Protein AF-A0A947G8G1-F1 (afdb_monomer_lite)

Structure (mmCIF, N/CA/C/O backbone):
data_AF-A0A947G8G1-F1
#
_entry.id   AF-A0A947G8G1-F1
#
loop_
_atom_site.group_PDB
_atom_site.id
_atom_site.type_symbol
_atom_site.label_atom_id
_atom_site.label_alt_id
_atom_site.label_comp_id
_atom_site.label_asym_id
_atom_site.label_entity_id
_atom_site.label_seq_id
_atom_site.pdbx_PDB_ins_code
_atom_site.Cartn_x
_atom_site.Cartn_y
_atom_site.Cartn_z
_atom_site.occupancy
_atom_site.B_iso_or_equiv
_atom_site.auth_seq_id
_atom_site.auth_comp_id
_atom_site.auth_asym_id
_atom_site.auth_atom_id
_atom_site.pdbx_PDB_model_num
ATOM 1 N N . MET A 1 1 ? 16.367 11.720 12.884 1.00 35.84 1 MET A N 1
ATOM 2 C CA . MET A 1 1 ? 16.462 10.244 12.868 1.00 35.84 1 MET A CA 1
ATOM 3 C C . MET A 1 1 ? 16.642 9.826 11.421 1.00 35.84 1 MET A C 1
ATOM 5 O O . MET A 1 1 ? 15.906 10.320 10.582 1.00 35.84 1 MET A O 1
ATOM 9 N N . SER A 1 2 ? 17.701 9.073 11.116 1.00 27.19 2 SER A N 1
ATOM 10 C CA . SER A 1 2 ? 18.138 8.804 9.739 1.00 27.19 2 SER A CA 1
ATOM 11 C C . SER A 1 2 ? 17.031 8.108 8.946 1.00 27.19 2 SER A C 1
ATOM 13 O O . SER A 1 2 ? 16.528 7.085 9.407 1.00 27.19 2 SER A O 1
ATOM 15 N N . ALA A 1 3 ? 16.678 8.640 7.771 1.00 29.17 3 ALA A N 1
ATOM 16 C CA . ALA A 1 3 ? 15.824 7.940 6.815 1.00 29.17 3 ALA A CA 1
ATOM 17 C C . ALA A 1 3 ? 16.349 6.504 6.616 1.00 29.17 3 ALA A C 1
ATOM 19 O O . ALA A 1 3 ? 17.577 6.316 6.624 1.00 29.17 3 ALA A O 1
ATOM 20 N N . PRO A 1 4 ? 15.474 5.490 6.477 1.00 35.31 4 PRO A N 1
ATOM 21 C CA . PRO A 1 4 ? 15.919 4.134 6.197 1.00 35.31 4 PRO A CA 1
ATOM 22 C C . PRO A 1 4 ? 16.834 4.175 4.972 1.00 35.31 4 PRO A C 1
ATOM 24 O O . PRO A 1 4 ? 16.467 4.705 3.922 1.00 35.31 4 PRO A O 1
ATOM 27 N N . ARG A 1 5 ? 18.067 3.679 5.144 1.00 27.72 5 ARG A N 1
ATOM 28 C CA . ARG A 1 5 ? 19.047 3.593 4.059 1.00 27.72 5 ARG A CA 1
ATOM 29 C C . ARG A 1 5 ? 18.371 2.901 2.874 1.00 27.72 5 ARG A C 1
ATOM 31 O O . ARG A 1 5 ? 17.765 1.848 3.091 1.00 27.72 5 ARG A O 1
ATOM 38 N N . PRO A 1 6 ? 18.464 3.454 1.654 1.00 34.09 6 PRO A N 1
ATOM 39 C CA . PRO A 1 6 ? 17.929 2.776 0.491 1.00 34.09 6 PRO A CA 1
ATOM 40 C C . PRO A 1 6 ? 18.575 1.397 0.426 1.00 34.09 6 PRO A C 1
ATOM 42 O O . PRO A 1 6 ? 19.802 1.283 0.492 1.00 34.09 6 PRO A O 1
ATOM 45 N N . VAL A 1 7 ? 17.751 0.353 0.350 1.00 36.97 7 VAL A N 1
ATOM 46 C CA . VAL A 1 7 ? 18.228 -0.971 -0.036 1.00 36.97 7 VAL A CA 1
ATOM 47 C C . VAL A 1 7 ? 18.721 -0.793 -1.463 1.00 36.97 7 VAL A C 1
ATOM 49 O O . VAL A 1 7 ? 17.941 -0.728 -2.407 1.00 36.97 7 VAL A O 1
ATOM 52 N N . VAL A 1 8 ? 20.026 -0.574 -1.597 1.00 38.78 8 VAL A N 1
ATOM 53 C CA . VAL A 1 8 ? 20.712 -0.637 -2.878 1.00 38.78 8 VAL A CA 1
ATOM 54 C C . VAL A 1 8 ? 20.456 -2.052 -3.370 1.00 38.78 8 VAL A C 1
ATOM 56 O O . VAL A 1 8 ? 20.916 -3.005 -2.739 1.00 38.78 8 VAL A O 1
ATOM 59 N N . LEU A 1 9 ? 19.664 -2.185 -4.435 1.00 48.91 9 LEU A N 1
ATOM 60 C CA . LEU A 1 9 ? 19.510 -3.434 -5.168 1.00 48.91 9 LEU A CA 1
ATOM 61 C C . LEU A 1 9 ? 20.910 -3.839 -5.636 1.00 48.91 9 LEU A C 1
ATOM 63 O O . LEU A 1 9 ? 21.424 -3.352 -6.639 1.00 48.91 9 LEU A O 1
ATOM 67 N N . GLY A 1 10 ? 21.577 -4.672 -4.843 1.00 42.06 10 GLY A N 1
ATOM 68 C CA . GLY A 1 10 ? 22.832 -5.287 -5.224 1.00 42.06 10 GLY A CA 1
ATOM 69 C C . GLY A 1 10 ? 22.534 -6.308 -6.307 1.00 42.06 10 GLY A C 1
ATOM 70 O O . GLY A 1 10 ? 22.148 -7.421 -5.976 1.00 42.06 10 GLY A O 1
ATOM 71 N N . ASN A 1 11 ? 22.666 -5.911 -7.576 1.00 49.41 11 ASN A N 1
ATOM 72 C CA . ASN A 1 11 ? 22.821 -6.748 -8.777 1.00 49.41 11 ASN A CA 1
ATOM 73 C C . ASN A 1 11 ? 21.909 -7.986 -8.957 1.00 49.41 11 ASN A C 1
ATOM 75 O O . ASN A 1 11 ? 22.189 -8.821 -9.812 1.00 49.41 11 ASN A O 1
ATOM 79 N N . SER A 1 12 ? 20.825 -8.132 -8.199 1.00 63.81 12 SER A N 1
ATOM 80 C CA . SER A 1 12 ? 19.952 -9.305 -8.254 1.00 63.81 12 SER A CA 1
ATOM 81 C C . SER A 1 12 ? 18.752 -8.969 -9.129 1.00 63.81 12 SER A C 1
ATOM 83 O O . SER A 1 12 ? 18.019 -8.026 -8.835 1.00 63.81 12 SER A O 1
ATOM 85 N N . SER A 1 13 ? 18.581 -9.704 -10.229 1.00 81.06 13 SER A N 1
ATOM 86 C CA . SER A 1 13 ? 17.447 -9.514 -11.134 1.00 81.06 13 SER A CA 1
ATOM 87 C C . SER A 1 13 ? 16.118 -9.690 -10.393 1.00 81.06 13 SER A C 1
ATOM 89 O O . SER A 1 13 ? 15.975 -10.564 -9.539 1.00 81.06 13 SER A O 1
ATOM 91 N N . VAL A 1 14 ? 15.132 -8.864 -10.745 1.00 87.31 14 VAL A N 1
ATOM 92 C CA . VAL A 1 14 ? 13.747 -8.957 -10.249 1.00 87.31 14 VAL A CA 1
ATOM 93 C C . VAL A 1 14 ? 12.822 -9.663 -11.247 1.00 87.31 14 VAL A C 1
ATOM 95 O O . VAL A 1 14 ? 11.611 -9.736 -11.028 1.00 87.31 14 VAL A O 1
ATOM 98 N N . ARG A 1 15 ? 13.361 -10.192 -12.355 1.00 91.69 15 ARG A N 1
ATOM 99 C CA . ARG A 1 15 ? 12.597 -10.982 -13.330 1.00 91.69 15 ARG A CA 1
ATOM 100 C C . ARG A 1 15 ? 12.370 -12.388 -12.796 1.00 91.69 15 ARG A C 1
ATOM 102 O O . ARG A 1 15 ? 13.302 -13.047 -12.346 1.00 91.69 15 ARG A O 1
ATOM 109 N N . LYS A 1 16 ? 11.140 -12.889 -12.927 1.00 89.38 16 LYS A N 1
ATOM 110 C CA . LYS A 1 16 ? 10.764 -14.229 -12.446 1.00 89.38 16 LYS A CA 1
ATOM 111 C C . LYS A 1 16 ? 11.661 -15.352 -12.986 1.00 89.38 16 LYS A C 1
ATOM 113 O O . LYS A 1 16 ? 11.901 -16.317 -12.275 1.00 89.38 16 LYS A O 1
ATOM 118 N N . GLY A 1 17 ? 12.127 -15.242 -14.232 1.00 90.62 17 GLY A N 1
ATOM 119 C CA . GLY A 1 17 ? 12.981 -16.256 -14.866 1.00 90.62 17 GLY A CA 1
ATOM 120 C C . GLY A 1 17 ? 14.407 -16.329 -14.312 1.00 90.62 17 GLY A C 1
ATOM 121 O O . GLY A 1 17 ? 15.062 -17.350 -14.488 1.00 90.62 17 GLY A O 1
ATOM 122 N N . ASP A 1 18 ? 14.859 -15.285 -13.615 1.00 92.31 18 ASP A N 1
ATOM 123 C CA . ASP A 1 18 ? 16.244 -15.147 -13.154 1.00 92.31 18 ASP A CA 1
ATOM 124 C C . ASP A 1 18 ? 16.408 -15.510 -11.666 1.00 92.31 18 ASP A C 1
ATOM 126 O O . ASP A 1 18 ? 17.510 -15.451 -11.123 1.00 92.31 18 ASP A O 1
ATOM 130 N N . VAL A 1 19 ? 15.309 -15.864 -10.991 1.00 93.44 19 VAL A N 1
ATOM 131 C CA . VAL A 1 19 ? 15.246 -16.134 -9.549 1.00 93.44 19 VAL A CA 1
ATOM 132 C C . VAL A 1 19 ? 14.710 -17.545 -9.332 1.00 93.44 19 VAL A C 1
ATOM 134 O O . VAL A 1 19 ? 13.715 -17.942 -9.939 1.00 93.44 19 VAL A O 1
ATOM 137 N N . ASP A 1 20 ? 15.352 -18.321 -8.457 1.00 94.88 20 ASP A N 1
ATOM 138 C CA . ASP A 1 20 ? 14.896 -19.675 -8.153 1.00 94.88 20 ASP A CA 1
ATOM 139 C C . ASP A 1 20 ? 13.506 -19.675 -7.486 1.00 94.88 20 ASP A C 1
ATOM 141 O O . ASP A 1 20 ? 13.082 -18.713 -6.839 1.00 94.88 20 ASP A O 1
ATOM 145 N N . ALA A 1 21 ? 12.780 -20.785 -7.625 1.00 96.12 21 ALA A N 1
ATOM 146 C CA . ALA A 1 21 ? 11.400 -20.878 -7.161 1.00 96.12 21 ALA A CA 1
ATOM 147 C C . ALA A 1 21 ? 11.248 -20.716 -5.638 1.00 96.12 21 ALA A C 1
ATOM 149 O O . ALA A 1 21 ? 10.218 -20.212 -5.190 1.00 96.12 21 ALA A O 1
ATOM 150 N N . ALA A 1 22 ? 12.229 -21.141 -4.835 1.00 97.19 22 ALA A N 1
ATOM 151 C CA . ALA A 1 22 ? 12.139 -21.023 -3.382 1.00 97.19 22 ALA A CA 1
ATOM 152 C C . ALA A 1 22 ? 12.251 -19.553 -2.962 1.00 97.19 22 ALA A C 1
ATOM 154 O O . ALA A 1 22 ? 11.420 -19.069 -2.194 1.00 97.19 22 ALA A O 1
ATOM 155 N N . THR A 1 23 ? 13.211 -18.830 -3.539 1.00 95.75 23 THR A N 1
ATOM 156 C CA . THR A 1 23 ? 13.377 -17.387 -3.335 1.00 95.75 23 THR A CA 1
ATOM 157 C C . THR A 1 23 ? 12.172 -16.601 -3.854 1.00 95.75 23 THR A C 1
ATOM 159 O O . THR A 1 23 ? 11.641 -15.748 -3.143 1.00 95.75 23 THR A O 1
ATOM 162 N N . TRP A 1 24 ? 11.678 -16.920 -5.055 1.00 96.50 24 TRP A N 1
ATOM 163 C CA . TRP A 1 24 ? 10.510 -16.256 -5.642 1.00 96.50 24 TRP A CA 1
ATOM 164 C C . TRP A 1 24 ? 9.248 -16.400 -4.778 1.00 96.50 24 TRP A C 1
ATOM 166 O O . TRP A 1 24 ? 8.458 -15.460 -4.672 1.00 96.50 24 TRP A O 1
ATOM 176 N N . ASN A 1 25 ? 9.061 -17.559 -4.142 1.00 96.75 25 ASN A N 1
ATOM 177 C CA . ASN A 1 25 ? 7.907 -17.837 -3.286 1.00 96.75 25 ASN A CA 1
ATOM 178 C C . ASN A 1 25 ? 8.076 -17.337 -1.834 1.00 96.75 25 ASN A C 1
ATOM 180 O O . ASN A 1 25 ? 7.121 -17.412 -1.058 1.00 96.75 25 ASN A O 1
ATOM 184 N N . ASP A 1 26 ? 9.238 -16.792 -1.445 1.00 96.19 26 ASP A N 1
ATOM 185 C CA . ASP A 1 26 ? 9.395 -16.100 -0.160 1.00 96.19 26 ASP A CA 1
ATOM 186 C C . ASP A 1 26 ? 8.788 -14.691 -0.240 1.00 96.19 26 ASP A C 1
ATOM 188 O O . ASP A 1 26 ? 9.371 -13.758 -0.798 1.00 96.19 26 ASP A O 1
ATOM 192 N N . TRP A 1 27 ? 7.627 -14.493 0.390 1.00 95.06 27 TRP A N 1
ATOM 193 C CA . TRP A 1 27 ? 6.976 -13.178 0.457 1.00 95.06 27 TRP A CA 1
ATOM 194 C C . TRP A 1 27 ? 7.868 -12.102 1.092 1.00 95.06 27 TRP A C 1
ATOM 196 O O . TRP A 1 27 ? 7.766 -10.924 0.750 1.00 95.06 27 TRP A O 1
ATOM 206 N N . ARG A 1 28 ? 8.787 -12.479 1.989 1.00 94.56 28 ARG A N 1
ATOM 207 C CA . ARG A 1 28 ? 9.716 -11.520 2.595 1.00 94.56 28 ARG A CA 1
ATOM 208 C C . ARG A 1 28 ? 10.757 -11.067 1.583 1.00 94.56 28 ARG A C 1
ATOM 210 O O . ARG A 1 28 ? 11.146 -9.903 1.608 1.00 94.56 28 ARG A O 1
ATOM 217 N N . TRP A 1 29 ? 11.199 -11.956 0.692 1.00 95.75 29 TRP A N 1
ATOM 218 C CA . TRP A 1 29 ? 12.051 -11.586 -0.436 1.00 95.75 29 TRP A CA 1
ATOM 219 C C . TRP A 1 29 ? 11.315 -10.641 -1.386 1.00 95.75 29 TRP A C 1
ATOM 221 O O . TRP A 1 29 ? 11.885 -9.616 -1.758 1.00 95.75 29 TRP A O 1
ATOM 231 N N . GLN A 1 30 ? 10.041 -10.915 -1.682 1.00 96.94 30 GLN A N 1
ATOM 232 C CA . GLN A 1 30 ? 9.202 -10.036 -2.505 1.00 96.94 30 GLN A CA 1
ATOM 233 C C . GLN A 1 30 ? 9.122 -8.613 -1.926 1.00 96.94 30 GLN A C 1
ATOM 235 O O . GLN A 1 30 ? 9.281 -7.641 -2.658 1.00 96.94 30 GLN A O 1
ATOM 240 N N . LEU A 1 31 ? 8.939 -8.472 -0.607 1.00 94.69 31 LEU A N 1
ATOM 241 C CA . LEU A 1 31 ? 8.917 -7.157 0.045 1.00 94.69 31 LEU A CA 1
ATOM 242 C C . LEU A 1 31 ? 10.293 -6.480 0.105 1.00 94.69 31 LEU A C 1
ATOM 244 O O . LEU A 1 31 ? 10.378 -5.266 -0.061 1.00 94.69 31 LEU A O 1
ATOM 248 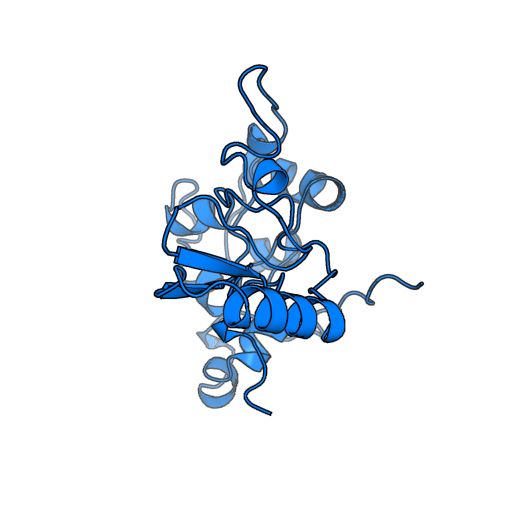N N . ARG A 1 32 ? 11.374 -7.237 0.347 1.00 94.69 32 ARG A N 1
ATOM 249 C CA . ARG A 1 32 ? 12.745 -6.689 0.392 1.00 94.69 32 ARG A CA 1
ATOM 250 C C . ARG A 1 32 ? 13.224 -6.168 -0.964 1.00 94.69 32 ARG A C 1
ATOM 252 O O . ARG A 1 32 ? 14.061 -5.274 -0.984 1.00 94.69 32 ARG A O 1
ATOM 259 N N . ASN A 1 33 ? 12.706 -6.720 -2.061 1.00 95.56 33 ASN A N 1
ATOM 260 C CA . ASN A 1 33 ? 13.072 -6.361 -3.434 1.00 95.56 33 ASN A CA 1
ATOM 261 C C . ASN A 1 33 ? 11.958 -5.576 -4.141 1.00 95.56 33 ASN A C 1
ATOM 263 O O . ASN A 1 33 ? 11.811 -5.657 -5.357 1.00 95.56 33 ASN A O 1
ATOM 267 N N . MET A 1 34 ? 11.140 -4.850 -3.378 1.00 95.62 34 MET A N 1
ATOM 268 C CA . MET A 1 34 ? 10.093 -3.994 -3.923 1.00 95.62 34 MET A CA 1
ATOM 269 C C . MET A 1 34 ? 10.682 -2.950 -4.881 1.00 95.62 34 MET A C 1
ATOM 271 O O . MET A 1 34 ? 11.668 -2.289 -4.558 1.00 95.62 34 MET A O 1
ATOM 275 N N . LEU A 1 35 ? 10.044 -2.781 -6.038 1.00 96.62 35 LEU A N 1
ATOM 276 C CA . LEU A 1 35 ? 10.391 -1.759 -7.018 1.00 96.62 35 LEU A CA 1
ATOM 277 C C . LEU A 1 35 ? 9.847 -0.418 -6.534 1.00 96.62 35 LEU A C 1
ATOM 279 O O . LEU A 1 35 ? 8.645 -0.297 -6.291 1.00 96.62 35 LEU A O 1
ATOM 283 N N . THR A 1 36 ? 10.721 0.573 -6.376 1.00 94.81 36 THR A N 1
ATOM 284 C CA . THR A 1 36 ? 10.380 1.872 -5.763 1.00 94.81 36 THR A CA 1
ATOM 285 C C . THR A 1 36 ? 10.833 3.072 -6.589 1.00 94.81 36 THR A C 1
ATOM 287 O O . THR A 1 36 ? 10.378 4.186 -6.339 1.00 94.81 36 THR A O 1
ATOM 290 N N . ARG A 1 37 ? 11.712 2.864 -7.574 1.00 93.69 37 ARG A N 1
ATOM 291 C CA . ARG A 1 37 ? 12.319 3.909 -8.409 1.00 93.69 37 ARG A CA 1
ATOM 292 C C . ARG A 1 37 ? 12.078 3.636 -9.883 1.00 93.69 37 ARG A C 1
ATOM 294 O O . ARG A 1 37 ? 11.895 2.485 -10.270 1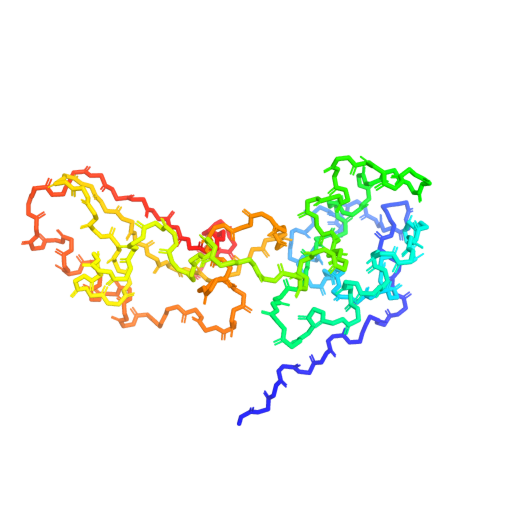.00 93.69 37 ARG A O 1
ATOM 301 N N . SER A 1 38 ? 12.194 4.671 -10.715 1.00 95.19 38 SER A N 1
ATOM 302 C CA . SER A 1 38 ? 12.088 4.533 -12.174 1.00 95.19 38 SER A CA 1
ATOM 303 C C . SER A 1 38 ? 13.003 3.443 -12.724 1.00 95.19 38 SER A C 1
ATOM 305 O O . SER A 1 38 ? 12.518 2.569 -13.431 1.00 95.19 38 SER A O 1
ATOM 307 N N . SER A 1 39 ? 14.270 3.414 -12.295 1.00 94.00 39 SER A N 1
ATOM 308 C CA . SER A 1 39 ? 15.248 2.399 -12.712 1.00 94.00 39 SER A CA 1
ATOM 309 C C . SER A 1 39 ? 14.797 0.964 -12.444 1.00 94.00 39 SER A C 1
ATOM 311 O O . SER A 1 39 ? 15.119 0.059 -13.209 1.00 94.00 39 SER A O 1
ATOM 313 N N . ASP A 1 40 ? 14.052 0.749 -11.358 1.00 94.94 40 ASP A N 1
ATOM 314 C CA . ASP A 1 40 ? 13.584 -0.579 -10.977 1.00 94.94 40 ASP A CA 1
ATOM 315 C C . ASP A 1 40 ? 12.479 -1.040 -11.940 1.00 94.94 40 ASP A C 1
ATOM 317 O O . ASP A 1 40 ? 12.464 -2.191 -12.372 1.00 94.94 40 ASP A O 1
ATOM 321 N N . PHE A 1 41 ? 11.569 -0.131 -12.314 1.00 95.81 41 PHE A N 1
ATOM 322 C CA . PHE A 1 41 ? 10.490 -0.410 -13.267 1.00 95.81 41 PHE A CA 1
ATOM 323 C C . PHE A 1 41 ? 10.995 -0.516 -14.709 1.00 95.81 41 PHE A C 1
ATOM 325 O O . PHE A 1 41 ? 10.554 -1.409 -15.430 1.00 95.81 41 PHE A O 1
ATOM 332 N N . GLU A 1 42 ? 11.958 0.315 -15.118 1.00 95.44 42 GLU A N 1
ATOM 333 C CA . GLU A 1 42 ? 12.601 0.245 -16.443 1.00 95.44 42 GLU A CA 1
ATOM 334 C C . GLU A 1 42 ? 13.283 -1.101 -16.696 1.00 95.44 42 GLU A C 1
ATOM 336 O O 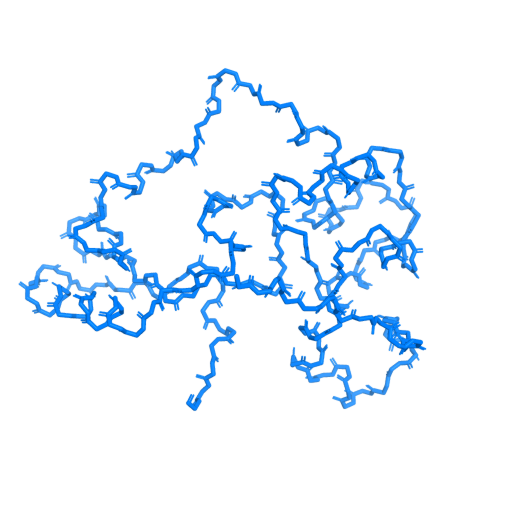. GLU A 1 42 ? 13.399 -1.545 -17.838 1.00 95.44 42 GLU A O 1
ATOM 341 N N . ALA A 1 43 ? 13.694 -1.793 -15.631 1.00 93.06 43 ALA A N 1
ATOM 342 C CA . ALA A 1 43 ? 14.228 -3.140 -15.743 1.00 93.06 43 ALA A CA 1
ATOM 343 C C . ALA A 1 43 ? 13.181 -4.167 -16.204 1.00 93.06 43 ALA A C 1
ATOM 345 O O . ALA A 1 43 ? 13.580 -5.264 -16.596 1.00 93.06 43 ALA A O 1
ATOM 346 N N . LEU A 1 44 ? 11.877 -3.856 -16.165 1.00 94.44 44 LEU A N 1
ATOM 347 C CA . LEU A 1 44 ? 10.772 -4.762 -16.508 1.00 94.44 44 LEU A CA 1
ATOM 348 C C . LEU A 1 44 ? 9.870 -4.249 -17.635 1.00 94.44 44 LEU A C 1
ATOM 350 O O . LEU A 1 44 ? 9.425 -5.067 -18.442 1.00 94.44 44 LEU A O 1
ATOM 354 N N . VAL A 1 45 ? 9.607 -2.942 -17.694 1.00 95.75 45 VAL A N 1
ATOM 355 C CA . VAL A 1 45 ? 8.648 -2.327 -18.621 1.00 95.75 45 VAL A CA 1
ATOM 356 C C . VAL A 1 45 ? 9.242 -1.110 -19.333 1.00 95.75 45 VAL A C 1
ATOM 358 O O . VAL A 1 45 ? 10.115 -0.423 -18.808 1.00 95.75 45 VAL A O 1
ATOM 361 N N . GLU A 1 46 ? 8.730 -0.814 -20.524 1.00 96.81 46 GLU A N 1
ATOM 362 C CA . GLU A 1 46 ? 8.994 0.431 -21.242 1.00 96.81 46 GLU A CA 1
ATOM 363 C C . GLU A 1 46 ? 8.133 1.543 -20.616 1.00 96.81 46 GLU A C 1
ATOM 365 O O . GLU A 1 46 ? 6.907 1.554 -20.770 1.00 96.81 46 GLU A O 1
ATOM 370 N N . LEU A 1 47 ? 8.776 2.438 -19.852 1.00 97.19 47 LEU A N 1
ATOM 371 C CA . LEU A 1 47 ? 8.110 3.582 -19.223 1.00 97.19 47 LEU A CA 1
ATOM 372 C C . LEU A 1 47 ? 7.823 4.687 -20.240 1.00 97.19 47 LEU A C 1
ATOM 374 O O . LEU A 1 47 ? 8.741 5.173 -20.911 1.00 97.19 47 LEU A O 1
ATOM 378 N N . SER A 1 48 ? 6.571 5.131 -20.261 1.00 96.75 48 SER A N 1
ATOM 379 C CA . SER A 1 48 ? 6.132 6.351 -20.939 1.00 96.75 48 SER A CA 1
ATOM 380 C C . SER A 1 48 ? 6.687 7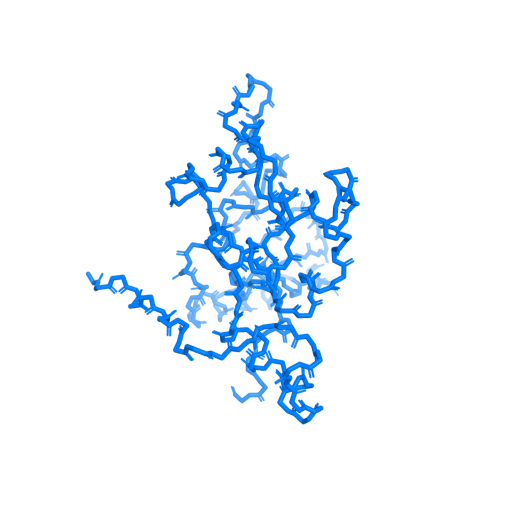.613 -20.269 1.00 96.75 48 SER A C 1
ATOM 382 O O . SER A 1 48 ? 7.099 7.596 -19.106 1.00 96.75 48 SER A O 1
ATOM 384 N N . ASP A 1 49 ? 6.660 8.739 -20.983 1.00 95.94 49 ASP A N 1
ATOM 385 C CA . ASP A 1 49 ? 7.077 10.037 -20.435 1.00 95.94 49 ASP A CA 1
ATOM 386 C C . ASP A 1 49 ? 6.221 10.464 -19.230 1.00 95.94 49 ASP A C 1
ATOM 388 O O . ASP A 1 49 ? 6.740 11.019 -18.262 1.00 95.94 49 ASP A O 1
ATOM 392 N N . ASP A 1 50 ? 4.925 10.138 -19.256 1.00 95.88 50 ASP A N 1
ATOM 393 C CA . ASP A 1 50 ? 3.979 10.394 -18.163 1.00 95.88 50 ASP A CA 1
ATOM 394 C C . ASP A 1 50 ? 4.341 9.595 -16.900 1.00 95.88 50 ASP A C 1
ATOM 396 O O . ASP A 1 50 ? 4.396 10.150 -15.801 1.00 95.88 50 ASP A O 1
ATOM 400 N N . GLU A 1 51 ? 4.672 8.308 -17.052 1.00 97.50 51 GLU A N 1
ATOM 401 C CA . GLU A 1 51 ? 5.133 7.464 -15.942 1.00 97.50 51 GLU A CA 1
ATOM 402 C C . GLU A 1 51 ? 6.485 7.943 -15.392 1.00 97.50 51 GLU A C 1
ATOM 404 O O . GLU A 1 51 ? 6.684 7.998 -14.177 1.00 97.50 51 GLU A O 1
ATOM 409 N N . ARG A 1 52 ? 7.419 8.340 -16.269 1.00 97.00 52 ARG A N 1
ATOM 410 C CA . ARG A 1 52 ? 8.729 8.887 -15.868 1.00 97.00 52 ARG A CA 1
ATOM 411 C C . ARG A 1 52 ? 8.574 10.153 -15.033 1.00 97.00 52 ARG A C 1
ATOM 413 O O . ARG A 1 52 ? 9.220 10.271 -13.991 1.00 97.00 52 ARG A O 1
ATOM 420 N N . ALA A 1 53 ? 7.721 11.076 -15.472 1.00 96.25 53 ALA A N 1
ATOM 421 C CA . ALA A 1 53 ? 7.439 12.313 -14.755 1.00 96.25 53 ALA A CA 1
ATOM 422 C C . ALA A 1 53 ? 6.744 12.047 -13.408 1.00 96.25 53 ALA A C 1
ATOM 424 O O . ALA A 1 53 ? 7.165 12.593 -12.386 1.00 96.25 53 ALA A O 1
ATOM 425 N N . GLY A 1 54 ? 5.749 11.153 -13.378 1.00 96.81 54 GLY A N 1
ATOM 426 C CA . GLY A 1 54 ? 5.080 10.738 -12.143 1.00 96.81 54 GLY A CA 1
ATOM 427 C C . GLY A 1 54 ? 6.047 10.124 -11.128 1.00 96.81 54 GLY A C 1
ATOM 428 O O . GLY A 1 54 ? 6.079 10.531 -9.968 1.00 96.81 54 GLY A O 1
ATOM 429 N N . LEU A 1 55 ? 6.887 9.181 -11.564 1.00 96.94 55 LEU A N 1
ATOM 430 C CA . LEU A 1 55 ? 7.902 8.541 -10.720 1.00 96.94 55 LEU A CA 1
ATOM 431 C C . LEU A 1 55 ? 8.961 9.524 -10.204 1.00 96.94 55 LEU A C 1
ATOM 433 O O . LEU A 1 55 ? 9.427 9.367 -9.076 1.00 96.94 55 LEU A O 1
ATOM 437 N N . ALA A 1 56 ? 9.341 10.527 -11.001 1.00 95.88 56 ALA A N 1
ATOM 438 C CA . ALA A 1 56 ? 10.307 11.544 -10.592 1.00 95.88 56 ALA A CA 1
ATOM 439 C C . ALA A 1 56 ? 9.765 12.458 -9.481 1.00 95.88 56 ALA A C 1
ATOM 441 O O . ALA A 1 56 ? 10.513 12.835 -8.582 1.00 95.88 56 ALA A O 1
ATOM 442 N N . ALA A 1 57 ? 8.474 12.794 -9.524 1.00 94.62 57 ALA A N 1
ATOM 443 C CA . ALA A 1 57 ? 7.832 13.668 -8.542 1.00 94.62 57 ALA A CA 1
ATOM 444 C C . ALA A 1 57 ? 7.296 12.924 -7.303 1.00 94.62 57 ALA A C 1
ATOM 446 O O . ALA A 1 57 ? 7.154 13.520 -6.235 1.00 94.62 57 ALA A O 1
ATOM 447 N N . ALA A 1 58 ? 7.025 11.620 -7.416 1.00 92.12 58 ALA A N 1
ATOM 448 C CA . ALA A 1 58 ? 6.421 10.820 -6.354 1.00 92.12 58 ALA A CA 1
ATOM 449 C C . ALA A 1 58 ? 7.119 10.880 -4.977 1.00 92.12 58 ALA A C 1
ATOM 451 O O . ALA A 1 58 ? 6.385 10.945 -3.991 1.00 92.12 58 ALA A O 1
ATOM 452 N N . PRO A 1 59 ? 8.467 10.890 -4.847 1.00 87.62 59 PRO A N 1
ATOM 453 C CA . PRO A 1 59 ? 9.136 10.863 -3.541 1.00 87.62 59 PRO A CA 1
ATOM 454 C C . PRO A 1 59 ? 8.708 11.970 -2.568 1.00 87.62 59 PRO A C 1
ATOM 456 O O . PRO A 1 59 ? 8.716 11.742 -1.361 1.00 87.62 59 PRO A O 1
ATOM 459 N N . GLU A 1 60 ? 8.299 13.130 -3.085 1.00 86.69 60 GLU A N 1
ATOM 460 C CA . GLU A 1 60 ? 7.843 14.275 -2.284 1.00 86.69 60 GLU A CA 1
ATOM 461 C C . GLU A 1 60 ? 6.340 14.223 -1.955 1.00 86.69 60 GLU A C 1
ATOM 463 O O . GLU A 1 60 ? 5.853 14.987 -1.123 1.00 86.69 60 GLU A O 1
ATOM 468 N N . LEU A 1 61 ? 5.582 13.336 -2.606 1.00 88.31 61 LEU A N 1
ATOM 469 C CA . LEU A 1 61 ? 4.118 13.321 -2.556 1.00 88.31 61 LEU A CA 1
ATOM 470 C C . LEU A 1 61 ? 3.550 12.071 -1.888 1.00 88.31 61 LEU A C 1
ATOM 472 O O . LEU A 1 61 ? 2.582 12.154 -1.129 1.00 88.31 61 LEU A O 1
ATOM 476 N N . PHE A 1 62 ? 4.096 10.899 -2.203 1.00 90.69 62 PHE A N 1
ATOM 477 C CA . PHE A 1 62 ? 3.579 9.622 -1.726 1.00 90.69 62 PHE A CA 1
ATOM 478 C C . PHE A 1 62 ? 4.569 8.479 -1.948 1.00 90.69 62 PHE A C 1
ATOM 480 O O . PHE A 1 62 ? 5.453 8.511 -2.801 1.00 90.69 62 PHE A O 1
ATOM 487 N N . ARG A 1 63 ? 4.365 7.386 -1.213 1.00 93.69 63 ARG A N 1
ATOM 488 C CA . ARG A 1 63 ? 5.154 6.172 -1.403 1.00 93.69 63 ARG A CA 1
ATOM 489 C C . ARG A 1 63 ? 4.835 5.484 -2.730 1.00 93.69 63 ARG A C 1
ATOM 491 O O . ARG A 1 63 ? 3.669 5.256 -3.060 1.00 93.69 63 ARG A O 1
ATOM 498 N N . VAL A 1 64 ? 5.894 5.077 -3.423 1.00 96.00 64 VAL A N 1
ATOM 499 C CA . VAL A 1 64 ? 5.861 4.167 -4.574 1.00 96.00 64 VAL A CA 1
ATOM 500 C C . VAL A 1 64 ? 6.342 2.796 -4.122 1.00 96.00 64 VAL A C 1
ATOM 502 O O . VAL A 1 64 ? 7.287 2.693 -3.339 1.00 96.00 64 VAL A O 1
ATOM 505 N N . GLY A 1 65 ? 5.698 1.739 -4.607 1.00 95.94 65 GLY A N 1
ATOM 506 C CA . GLY A 1 65 ? 6.151 0.387 -4.324 1.00 95.94 65 GLY A CA 1
ATOM 507 C C . GLY A 1 65 ? 5.283 -0.688 -4.960 1.00 95.94 65 GLY A C 1
ATOM 508 O O . GLY A 1 65 ? 4.061 -0.662 -4.811 1.00 95.94 65 GLY A O 1
ATOM 509 N N . ALA A 1 66 ? 5.912 -1.650 -5.628 1.00 97.69 66 ALA A N 1
ATOM 510 C CA . ALA A 1 66 ? 5.281 -2.888 -6.078 1.00 97.69 66 ALA A CA 1
ATOM 511 C C . ALA A 1 66 ? 6.245 -4.067 -5.906 1.00 97.69 66 ALA A C 1
ATOM 513 O O . ALA A 1 66 ? 7.434 -3.945 -6.204 1.00 97.69 66 ALA A O 1
ATOM 514 N N . THR A 1 67 ? 5.759 -5.212 -5.422 1.00 97.94 67 THR A N 1
ATOM 515 C CA . THR A 1 67 ? 6.586 -6.427 -5.355 1.00 97.94 67 THR A CA 1
ATOM 516 C C . THR A 1 67 ? 7.050 -6.866 -6.750 1.00 97.94 67 THR A C 1
ATOM 518 O O . THR A 1 67 ? 6.328 -6.641 -7.729 1.00 97.94 67 THR A O 1
ATOM 521 N N . PRO A 1 68 ? 8.197 -7.568 -6.860 1.00 97.81 68 PRO A N 1
ATOM 522 C CA . PRO A 1 68 ? 8.612 -8.215 -8.103 1.00 97.81 68 PRO A CA 1
ATOM 523 C C . PRO A 1 68 ? 7.499 -9.059 -8.727 1.00 97.81 68 PRO A C 1
ATOM 525 O O . PRO A 1 68 ? 7.273 -8.971 -9.932 1.00 97.81 68 PRO A O 1
ATOM 528 N N . TYR A 1 69 ? 6.753 -9.818 -7.918 1.00 98.19 69 TYR A N 1
ATOM 529 C CA . TYR A 1 69 ? 5.600 -10.588 -8.380 1.00 98.19 69 TYR A CA 1
ATOM 530 C C . TYR A 1 69 ? 4.598 -9.722 -9.143 1.00 98.19 69 TYR A C 1
ATOM 532 O O . TYR A 1 69 ? 4.283 -10.040 -10.286 1.00 98.19 69 TYR A O 1
ATOM 540 N N . TYR A 1 70 ? 4.129 -8.624 -8.542 1.00 98.44 70 TYR A N 1
ATOM 541 C CA . TYR A 1 70 ? 3.113 -7.775 -9.160 1.00 98.44 70 TYR A CA 1
ATOM 542 C C . TYR A 1 70 ? 3.644 -7.058 -10.403 1.00 98.44 70 TYR A C 1
ATOM 544 O O . TYR A 1 70 ? 2.952 -6.971 -11.415 1.00 98.44 70 TYR A O 1
ATOM 552 N N . ALA A 1 71 ? 4.897 -6.598 -10.356 1.00 97.56 71 ALA A N 1
ATOM 553 C CA . ALA A 1 71 ? 5.535 -5.932 -11.485 1.00 97.56 71 ALA A CA 1
ATOM 554 C C . ALA A 1 71 ? 5.755 -6.865 -12.689 1.00 97.56 71 ALA A C 1
ATOM 556 O O . ALA A 1 71 ? 5.573 -6.446 -13.826 1.00 97.56 71 ALA A O 1
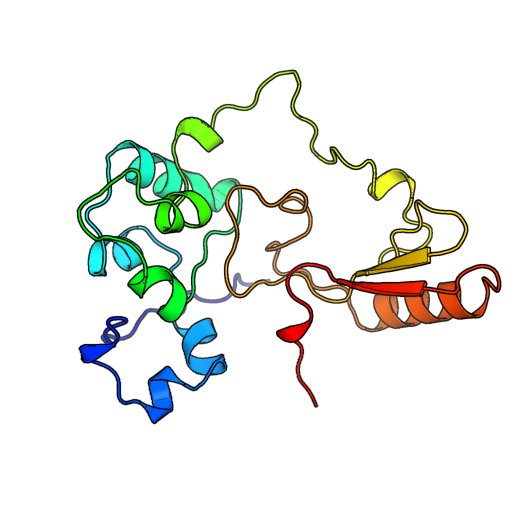ATOM 557 N N . ASN A 1 72 ? 6.048 -8.151 -12.466 1.00 97.50 72 ASN A N 1
ATOM 558 C CA . ASN A 1 72 ? 6.189 -9.136 -13.549 1.00 97.50 72 ASN A CA 1
ATOM 559 C C . ASN A 1 72 ? 4.851 -9.504 -14.226 1.00 97.50 72 ASN A C 1
ATOM 561 O O . ASN A 1 72 ? 4.868 -10.204 -15.236 1.00 97.50 72 ASN A O 1
ATOM 565 N N . LEU A 1 73 ? 3.702 -9.067 -13.696 1.00 97.75 73 LEU A N 1
ATOM 566 C CA . LEU A 1 73 ? 2.404 -9.220 -14.366 1.00 97.75 73 LEU A CA 1
ATOM 567 C C . LEU A 1 73 ? 2.130 -8.099 -15.381 1.00 97.75 73 LEU A C 1
ATOM 569 O O . LEU A 1 73 ? 1.183 -8.194 -16.159 1.00 97.75 73 LEU A O 1
ATOM 573 N N . MET A 1 74 ? 2.914 -7.019 -15.353 1.00 97.44 74 MET A N 1
ATOM 574 C CA . MET A 1 74 ? 2.744 -5.893 -16.263 1.00 97.44 74 MET A CA 1
ATOM 575 C C . MET A 1 74 ? 3.130 -6.314 -17.682 1.00 97.44 74 MET A C 1
ATOM 577 O O . MET A 1 74 ? 4.179 -6.919 -17.897 1.00 97.44 74 MET A O 1
ATOM 581 N N . ASP A 1 75 ? 2.303 -5.954 -18.662 1.00 96.81 75 ASP A N 1
ATOM 582 C CA . ASP A 1 75 ? 2.721 -6.008 -20.063 1.00 96.81 75 ASP A CA 1
ATOM 583 C C . ASP A 1 75 ? 3.898 -5.035 -20.230 1.00 96.81 75 ASP A C 1
ATOM 585 O O . ASP A 1 75 ? 3.715 -3.876 -19.863 1.00 96.81 75 ASP A O 1
ATOM 589 N N . PRO A 1 76 ? 5.073 -5.438 -20.749 1.00 95.06 76 PRO A N 1
ATOM 590 C CA . PRO A 1 76 ? 6.225 -4.547 -20.880 1.00 95.06 76 PRO A CA 1
ATOM 591 C C . PRO A 1 76 ? 6.049 -3.397 -21.872 1.00 95.06 76 PRO A C 1
ATOM 593 O O . PRO A 1 76 ? 6.664 -2.354 -21.681 1.00 95.06 76 PRO A O 1
ATOM 596 N N . LYS A 1 77 ? 5.215 -3.553 -22.903 1.00 94.06 77 LYS A N 1
ATOM 597 C CA . LYS A 1 77 ? 5.135 -2.620 -24.043 1.00 94.06 77 LYS A CA 1
ATOM 598 C C . LYS A 1 77 ? 3.848 -1.806 -24.080 1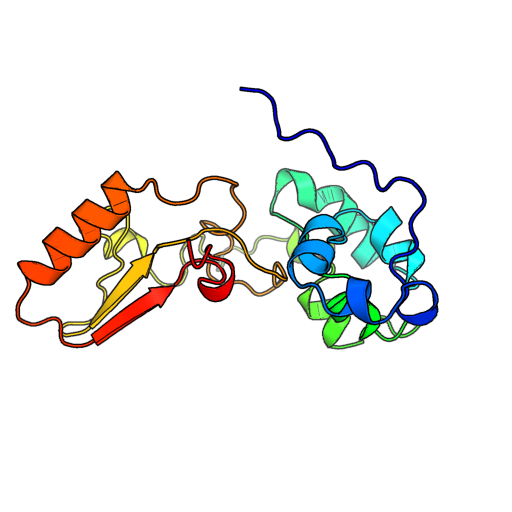.00 94.06 77 LYS A C 1
ATOM 600 O O . LYS A 1 77 ? 3.762 -0.820 -24.802 1.00 94.06 77 LYS A O 1
ATOM 605 N N . HIS A 1 78 ? 2.834 -2.224 -23.329 1.00 93.75 78 HIS A N 1
ATOM 606 C CA . HIS A 1 78 ? 1.518 -1.598 -23.368 1.00 93.75 78 HIS A CA 1
ATOM 607 C C . HIS A 1 78 ? 1.290 -0.620 -22.207 1.00 93.75 78 HIS A C 1
ATOM 609 O O . HIS A 1 78 ? 0.937 -1.041 -21.106 1.00 93.75 78 HIS A O 1
ATOM 615 N N . ASP A 1 79 ? 1.429 0.684 -22.469 1.00 87.12 79 ASP A N 1
ATOM 616 C CA . ASP A 1 79 ? 1.244 1.797 -21.512 1.00 87.12 79 ASP A CA 1
ATOM 617 C C . ASP A 1 79 ? -0.118 1.835 -20.796 1.00 87.12 79 ASP A C 1
ATOM 619 O O . ASP A 1 79 ? -0.244 2.303 -19.666 1.00 87.12 79 ASP A O 1
ATOM 623 N N . SER A 1 80 ? -1.139 1.248 -21.408 1.00 91.81 80 SER A N 1
ATOM 624 C CA . SER A 1 80 ? -2.503 1.197 -20.894 1.00 91.81 80 SER A CA 1
ATOM 625 C C . SER A 1 80 ? -2.794 -0.091 -20.125 1.00 91.81 80 SER A C 1
ATOM 627 O O . SER A 1 80 ? -3.927 -0.294 -19.677 1.00 91.81 80 SER A O 1
ATOM 629 N N . CYS A 1 81 ? -1.778 -0.935 -19.902 1.00 97.19 81 CYS A N 1
ATOM 630 C CA . CYS A 1 81 ? -1.920 -2.167 -19.139 1.00 97.19 81 CYS A CA 1
ATOM 631 C C . CYS A 1 81 ? -2.550 -1.877 -17.756 1.00 97.19 81 CYS A C 1
ATOM 633 O O . CYS A 1 81 ? -2.086 -1.023 -16.994 1.00 97.19 81 CYS A O 1
ATOM 635 N N . PRO A 1 82 ? -3.631 -2.583 -17.386 1.00 97.38 82 PRO A N 1
ATOM 636 C CA . PRO A 1 82 ? -4.390 -2.254 -16.183 1.00 97.38 82 PRO A CA 1
ATOM 637 C C . PRO A 1 82 ? -3.598 -2.498 -14.894 1.00 97.38 82 PRO A C 1
ATOM 639 O O . PRO A 1 82 ? -3.896 -1.891 -13.870 1.00 97.38 82 PRO A O 1
ATOM 642 N N . ILE A 1 83 ? -2.588 -3.370 -14.926 1.00 97.94 83 ILE A N 1
ATOM 643 C CA . ILE A 1 83 ? -1.753 -3.683 -13.762 1.00 97.94 83 ILE A CA 1
ATOM 644 C C . ILE A 1 83 ? -0.760 -2.548 -13.493 1.00 97.94 83 ILE A C 1
ATOM 646 O O . ILE A 1 83 ? -0.667 -2.083 -12.356 1.00 97.94 83 ILE A O 1
ATOM 650 N N . ARG A 1 84 ? -0.081 -2.039 -14.533 1.00 95.94 84 ARG A N 1
ATOM 651 C CA . ARG A 1 84 ? 0.853 -0.904 -14.398 1.00 95.94 84 ARG A CA 1
ATOM 652 C C . ARG A 1 84 ? 0.150 0.358 -13.909 1.00 95.94 84 ARG A C 1
ATOM 654 O O . ARG A 1 84 ? 0.628 0.964 -12.958 1.00 95.94 84 ARG A O 1
ATOM 661 N N . ARG A 1 85 ? -1.050 0.664 -14.423 1.00 96.88 85 ARG A N 1
ATOM 662 C CA . ARG A 1 85 ? -1.851 1.834 -14.009 1.00 96.88 85 ARG A CA 1
ATOM 663 C C . ARG A 1 85 ? -2.215 1.839 -12.522 1.00 96.88 85 ARG A C 1
ATOM 665 O O . ARG A 1 85 ? -2.563 2.878 -11.975 1.00 96.88 85 ARG A O 1
ATOM 672 N N . GLN A 1 86 ? -2.182 0.680 -11.867 1.00 97.56 86 GLN A N 1
ATOM 673 C CA . GLN A 1 86 ? -2.465 0.567 -10.440 1.00 97.56 86 GLN A CA 1
ATOM 674 C C . GLN A 1 86 ? -1.225 0.758 -9.561 1.00 97.56 86 GLN A C 1
ATOM 676 O O . GLN A 1 86 ? -1.399 0.986 -8.367 1.00 97.56 86 GLN A O 1
ATOM 681 N N . ALA A 1 87 ? -0.008 0.680 -10.106 1.00 97.00 87 ALA A N 1
ATOM 682 C CA . ALA A 1 87 ? 1.233 0.653 -9.326 1.00 97.00 87 ALA A CA 1
ATOM 683 C C . ALA A 1 87 ? 2.269 1.715 -9.726 1.00 97.00 87 ALA A C 1
ATOM 685 O O . ALA A 1 87 ? 2.962 2.222 -8.845 1.00 97.00 87 ALA A O 1
ATOM 686 N N . ILE A 1 88 ? 2.377 2.053 -11.013 1.00 97.69 88 ILE A N 1
ATOM 687 C CA . ILE A 1 88 ? 3.324 3.049 -11.520 1.00 97.69 88 ILE A CA 1
ATOM 688 C C . ILE A 1 88 ? 2.645 4.426 -11.493 1.00 97.69 88 ILE A C 1
ATOM 690 O O . ILE A 1 88 ? 1.567 4.563 -12.074 1.00 97.69 88 ILE A O 1
ATOM 694 N N . PRO A 1 89 ? 3.224 5.428 -10.805 1.00 97.19 89 PRO A N 1
ATOM 695 C CA . PRO A 1 89 ? 2.691 6.783 -10.797 1.00 97.19 89 PRO A CA 1
ATOM 696 C C . PRO A 1 89 ? 2.669 7.425 -12.184 1.00 97.19 89 PRO A C 1
ATOM 698 O O . PRO A 1 89 ? 3.547 7.160 -12.998 1.00 97.19 89 PRO A O 1
ATOM 701 N N . SER A 1 90 ? 1.722 8.333 -12.404 1.00 95.88 90 SER A N 1
ATOM 702 C CA . SER A 1 90 ? 1.630 9.171 -13.614 1.00 95.88 90 SER A CA 1
ATOM 703 C C . SER A 1 90 ? 1.766 10.659 -13.287 1.00 95.88 90 SER A C 1
ATOM 705 O O . SER A 1 90 ? 1.498 11.065 -12.154 1.00 95.88 90 SER A O 1
ATOM 707 N N . ALA A 1 91 ? 2.121 11.501 -14.264 1.00 95.69 91 ALA A N 1
ATOM 708 C CA . ALA A 1 91 ? 2.171 12.953 -14.064 1.00 95.69 91 ALA A CA 1
ATOM 709 C C . ALA A 1 91 ? 0.785 13.540 -13.751 1.00 95.69 91 ALA A C 1
ATOM 711 O O . ALA A 1 91 ? 0.675 14.582 -13.112 1.00 95.69 91 ALA A O 1
ATOM 712 N N . ARG A 1 92 ? -0.286 12.836 -14.128 1.00 93.94 92 ARG A N 1
ATOM 713 C CA . ARG A 1 92 ? -1.668 13.206 -13.789 1.00 93.94 92 ARG A CA 1
ATOM 714 C C . ARG A 1 92 ? -1.943 13.215 -12.287 1.00 93.94 92 ARG A C 1
ATOM 716 O O . ARG A 1 92 ? -2.839 13.920 -11.851 1.00 93.94 92 ARG A O 1
ATOM 723 N N . GLU A 1 93 ? -1.187 12.459 -11.487 1.00 94.38 93 GLU A N 1
ATOM 724 C CA . GLU A 1 93 ? -1.314 12.477 -10.019 1.00 94.38 93 GLU A CA 1
ATOM 725 C C . GLU A 1 93 ? -0.730 13.749 -9.379 1.00 94.38 93 GLU A C 1
ATOM 727 O O . GLU A 1 93 ? -0.876 13.942 -8.171 1.00 94.38 93 GLU A O 1
ATOM 732 N N . LEU A 1 94 ? -0.059 14.597 -10.168 1.00 91.50 94 LEU A N 1
ATOM 733 C CA . LEU A 1 94 ? 0.493 15.885 -9.736 1.00 91.50 94 LEU A CA 1
ATOM 734 C C . LEU A 1 94 ? -0.539 17.015 -9.820 1.00 91.50 94 LEU A C 1
ATOM 736 O O . LEU A 1 94 ? -0.352 18.070 -9.214 1.00 91.50 94 LEU A O 1
ATOM 740 N N . GLU A 1 95 ? -1.620 16.798 -10.564 1.00 92.69 95 GLU A N 1
ATOM 741 C CA . GLU A 1 95 ? -2.736 17.727 -10.670 1.00 92.69 95 GLU A CA 1
ATOM 742 C C . GLU A 1 95 ? -3.697 17.483 -9.506 1.00 92.69 95 GLU A C 1
ATOM 744 O O . GLU A 1 95 ? -4.383 16.466 -9.471 1.00 92.69 95 GLU A O 1
ATOM 749 N N . VAL A 1 96 ? -3.751 18.420 -8.559 1.00 91.62 96 VAL A N 1
ATOM 750 C CA . VAL A 1 96 ? -4.759 18.418 -7.492 1.00 91.62 96 VAL A CA 1
ATOM 751 C C . VAL A 1 96 ? -5.916 19.305 -7.926 1.00 91.62 96 VAL A C 1
ATOM 753 O O . VAL A 1 96 ? -5.709 20.481 -8.233 1.00 91.62 96 VAL A O 1
ATOM 756 N N . ARG A 1 97 ? -7.125 18.748 -7.958 1.00 94.31 97 ARG A N 1
ATOM 757 C CA . ARG A 1 97 ? -8.348 19.488 -8.302 1.00 94.31 97 ARG A CA 1
ATOM 758 C C . ARG A 1 97 ? -9.037 20.065 -7.069 1.00 94.31 97 ARG A C 1
ATOM 760 O O . ARG A 1 97 ? -8.886 19.540 -5.968 1.00 94.31 97 ARG A O 1
ATOM 767 N N . ASP A 1 98 ? -9.842 21.106 -7.266 1.00 96.25 98 ASP A N 1
ATOM 768 C CA . ASP A 1 98 ? -10.561 21.795 -6.184 1.00 96.25 98 ASP A CA 1
ATOM 769 C C . ASP A 1 98 ? -11.547 20.875 -5.442 1.00 96.25 98 ASP A C 1
ATOM 771 O O . ASP A 1 98 ? -11.840 21.088 -4.266 1.00 96.25 98 ASP A O 1
ATOM 775 N N . GLU A 1 99 ? -12.059 19.837 -6.108 1.00 95.25 99 GLU A N 1
ATOM 776 C CA . GLU A 1 99 ? -12.980 18.864 -5.516 1.00 95.25 99 GLU A CA 1
ATOM 777 C C . GLU A 1 99 ? -12.276 17.766 -4.703 1.00 95.25 99 GLU A C 1
ATOM 779 O O . GLU A 1 99 ? -12.942 16.954 -4.052 1.00 95.25 99 GLU A O 1
ATOM 784 N N . GLU A 1 100 ? -10.943 17.692 -4.744 1.00 93.88 100 GLU A N 1
ATOM 785 C CA . GLU A 1 100 ? -10.196 16.669 -4.021 1.00 93.88 100 GLU A CA 1
ATOM 786 C C . GLU A 1 100 ? -10.127 16.959 -2.522 1.00 93.88 100 GLU A C 1
ATOM 788 O O . GLU A 1 100 ? -9.839 18.063 -2.062 1.00 93.88 100 GLU A O 1
ATOM 793 N N . LEU A 1 101 ? -10.341 15.907 -1.732 1.00 93.81 101 LEU A N 1
ATOM 794 C CA . LEU A 1 101 ? -10.252 15.957 -0.280 1.00 93.81 101 LEU A CA 1
ATOM 795 C C . LEU A 1 101 ? -9.091 15.094 0.195 1.00 93.81 101 LEU A C 1
ATOM 797 O O . LEU A 1 101 ? -8.910 13.964 -0.257 1.00 93.81 101 LEU A O 1
ATOM 801 N N . ARG A 1 102 ? -8.345 15.596 1.184 1.00 91.62 102 ARG A N 1
ATOM 802 C CA . ARG A 1 102 ? -7.284 14.827 1.852 1.00 91.62 102 ARG A CA 1
ATOM 803 C C . ARG A 1 102 ? -7.828 13.576 2.552 1.00 91.62 102 ARG A C 1
ATOM 805 O O . ARG A 1 102 ? -7.164 12.541 2.552 1.00 91.62 102 ARG A O 1
ATOM 812 N N . ASP A 1 103 ? -9.012 13.686 3.150 1.00 94.12 103 ASP A N 1
ATOM 813 C CA . ASP A 1 103 ? -9.748 12.587 3.779 1.00 94.12 103 ASP A CA 1
ATOM 814 C C . ASP A 1 103 ? -11.164 12.516 3.181 1.00 94.12 103 ASP A C 1
ATOM 816 O O . ASP A 1 103 ? -12.123 13.023 3.770 1.00 94.12 103 ASP A O 1
ATOM 820 N N . PRO A 1 104 ? -11.320 11.909 1.991 1.00 92.31 104 PRO A N 1
ATOM 821 C CA . PRO A 1 104 ? -12.610 11.855 1.305 1.00 92.31 104 PRO A CA 1
ATOM 822 C C . PRO A 1 104 ? -13.631 10.968 2.033 1.00 92.31 104 PRO A C 1
ATOM 824 O O . PRO A 1 104 ? -14.818 10.997 1.716 1.00 92.31 104 PRO A O 1
ATOM 827 N N . LEU A 1 105 ? -13.187 10.157 3.000 1.00 92.94 105 LEU A N 1
ATOM 828 C CA . LEU A 1 105 ? -14.045 9.257 3.766 1.00 92.94 105 LEU A CA 1
ATOM 829 C C . LEU A 1 105 ? -14.487 9.853 5.110 1.00 92.94 105 LEU A C 1
ATOM 831 O O . LEU A 1 105 ? -15.389 9.286 5.746 1.00 92.94 105 LEU A O 1
ATOM 835 N N . GLY A 1 106 ? -13.899 10.982 5.517 1.00 92.69 106 GLY A N 1
ATOM 836 C CA . GLY A 1 106 ? -14.146 11.641 6.799 1.00 92.69 106 GLY A CA 1
ATOM 837 C C . GLY A 1 106 ? -13.718 10.789 7.993 1.00 92.69 106 GLY A C 1
ATOM 838 O O . GLY A 1 106 ? -14.350 10.843 9.043 1.00 92.69 106 GLY A O 1
ATOM 839 N N . GLU A 1 107 ? -12.703 9.946 7.825 1.00 92.12 107 GLU A N 1
ATOM 840 C CA . GLU A 1 107 ? -12.225 9.018 8.852 1.00 92.12 107 GLU A CA 1
ATOM 841 C C . GLU A 1 107 ? -11.689 9.738 10.096 1.00 92.12 107 GLU A C 1
ATOM 843 O O . GLU A 1 107 ? -11.950 9.296 11.212 1.00 92.12 107 GLU A O 1
ATOM 848 N N . GLU A 1 108 ? -10.993 10.864 9.926 1.00 89.25 108 GLU A N 1
ATOM 849 C CA . GLU A 1 108 ? -10.402 11.641 11.026 1.00 89.25 108 GLU A CA 1
ATOM 850 C C . GLU A 1 108 ? -11.453 12.163 12.015 1.00 89.25 108 GLU A C 1
ATOM 852 O O . GLU A 1 108 ? -11.205 12.206 13.218 1.00 89.25 108 GLU A O 1
ATOM 857 N N . LEU A 1 109 ? -12.660 12.478 11.533 1.00 91.62 109 LEU A N 1
ATOM 858 C CA . LEU A 1 109 ? -13.782 12.921 12.370 1.00 91.62 109 LEU A CA 1
ATOM 859 C C . LEU A 1 109 ? -14.390 11.787 13.209 1.00 91.62 109 LEU A C 1
ATOM 861 O O . LEU A 1 109 ? -15.163 12.037 14.133 1.00 91.62 109 LEU A O 1
ATOM 865 N N . HIS A 1 110 ? -14.053 10.538 12.890 1.00 92.75 110 HIS A N 1
ATOM 866 C CA . HIS A 1 110 ? -14.584 9.335 13.519 1.00 92.75 110 HIS A CA 1
ATOM 867 C C . HIS A 1 110 ? -13.475 8.508 14.182 1.00 92.75 110 HIS A C 1
ATOM 869 O O . HIS A 1 110 ? -13.544 7.280 14.178 1.00 92.75 110 HIS A O 1
ATOM 875 N N . ASN A 1 111 ? -12.460 9.175 14.742 1.00 92.56 111 ASN A N 1
ATOM 876 C CA . ASN A 1 111 ? -11.268 8.553 15.322 1.00 92.56 111 ASN A CA 1
ATOM 877 C C . ASN A 1 111 ? -11.206 8.744 16.859 1.00 92.56 111 ASN A C 1
ATOM 879 O O . ASN A 1 111 ? -10.440 9.582 17.336 1.00 92.56 111 ASN A O 1
ATOM 883 N N . PRO A 1 112 ? -12.050 8.052 17.659 1.00 93.69 112 PRO A N 1
ATOM 884 C CA . PRO A 1 112 ? -12.144 8.251 19.113 1.00 93.69 112 PRO A CA 1
ATOM 885 C C . PRO A 1 112 ? -10.832 8.001 19.870 1.00 93.69 112 PRO A C 1
ATOM 887 O O . PRO A 1 112 ? -10.624 8.589 20.928 1.00 93.69 112 PRO A O 1
ATOM 890 N N . VAL A 1 113 ? -9.975 7.130 19.337 1.00 94.62 113 VAL A N 1
ATOM 891 C CA . VAL A 1 113 ? -8.597 6.877 19.775 1.00 94.62 113 VAL A CA 1
ATOM 892 C C . VAL A 1 113 ? -7.768 6.603 18.530 1.00 94.62 113 VAL A C 1
ATOM 894 O O . VAL A 1 113 ? -8.295 6.025 17.592 1.00 94.62 113 VAL A O 1
ATOM 897 N N . SER A 1 114 ? -6.486 6.976 18.517 1.00 91.25 114 SER A N 1
ATOM 898 C CA . SER A 1 114 ? -5.671 7.100 17.290 1.00 91.25 114 SER A CA 1
ATOM 899 C C . SER A 1 114 ? -5.655 5.894 16.332 1.00 91.25 114 SER A C 1
ATOM 901 O O . SER A 1 114 ? -5.429 6.078 15.135 1.00 91.25 114 SER A O 1
ATOM 903 N N . SER A 1 115 ? -5.882 4.681 16.839 1.00 94.88 115 SER A N 1
ATOM 904 C CA . SER A 1 115 ? -5.881 3.425 16.084 1.00 94.88 115 SER A CA 1
ATOM 905 C C . SER A 1 115 ? -7.275 2.937 15.667 1.00 94.88 115 SER A C 1
ATOM 907 O O . SER A 1 115 ? -7.368 1.866 15.074 1.00 94.88 115 SER A O 1
ATOM 909 N N . VAL A 1 116 ? -8.366 3.659 15.948 1.00 96.81 116 VAL A N 1
ATOM 910 C CA . VAL A 1 116 ? -9.736 3.176 15.702 1.00 96.81 116 VAL A CA 1
ATOM 911 C C . VAL A 1 116 ? -10.536 4.159 14.862 1.00 96.81 116 VAL A C 1
ATOM 913 O O . VAL A 1 116 ? -10.899 5.222 15.339 1.00 96.81 116 VAL A O 1
ATOM 916 N N . PHE A 1 117 ? -10.972 3.744 13.672 1.00 96.19 117 PHE A N 1
ATOM 917 C CA . PHE A 1 117 ? -11.990 4.475 12.912 1.00 96.19 117 PHE A CA 1
ATOM 918 C C . PHE A 1 117 ? -13.378 3.871 13.171 1.00 96.19 117 PHE A C 1
ATOM 920 O O . PHE A 1 117 ? -13.692 2.770 12.711 1.00 96.19 117 PHE A O 1
ATOM 927 N N . HIS A 1 118 ? -14.235 4.592 13.893 1.00 97.12 118 HIS A N 1
ATOM 928 C CA . HIS A 1 118 ? -15.570 4.151 14.305 1.00 97.12 118 HIS A CA 1
ATOM 929 C C . HIS A 1 118 ? -16.664 5.059 13.724 1.00 97.12 118 HIS A C 1
ATOM 931 O O . HIS A 1 118 ? -17.268 5.883 14.408 1.00 97.12 118 HIS A O 1
ATOM 937 N N . LYS A 1 119 ? -16.910 4.908 12.417 1.00 95.56 119 LYS A N 1
ATOM 938 C CA . LYS A 1 119 ? -17.920 5.679 11.668 1.00 95.56 119 LYS A CA 1
ATOM 939 C C . LYS A 1 119 ? -19.340 5.118 11.794 1.00 95.56 119 LYS A C 1
ATOM 941 O O . LYS A 1 119 ? -20.312 5.863 11.694 1.00 95.56 119 LYS A O 1
ATOM 946 N N . TYR A 1 120 ? -19.472 3.803 11.960 1.00 96.44 120 TYR A N 1
ATOM 947 C CA . TYR A 1 120 ? -20.760 3.107 11.969 1.00 96.44 120 TYR A CA 1
ATOM 948 C C . TYR A 1 120 ? -21.165 2.691 13.386 1.00 96.44 120 TYR A C 1
ATOM 950 O O . TYR A 1 120 ? -20.286 2.476 14.200 1.00 96.44 120 TYR A O 1
ATOM 958 N N . PRO A 1 121 ? -22.462 2.518 13.700 1.00 97.06 121 PRO A N 1
ATOM 959 C CA . PRO A 1 121 ? -22.898 2.326 15.089 1.00 97.06 121 PRO A CA 1
ATOM 960 C C . PRO A 1 121 ? -22.463 1.024 15.780 1.00 97.06 121 PRO A C 1
ATOM 962 O O . PRO A 1 121 ? -22.531 0.952 17.007 1.00 97.06 121 PRO A O 1
ATOM 965 N N . ASP A 1 122 ? -22.146 -0.022 15.015 1.00 97.94 122 ASP A N 1
ATOM 966 C CA . ASP A 1 122 ? -21.962 -1.391 15.514 1.00 97.94 122 ASP A CA 1
ATOM 967 C C . ASP A 1 122 ? -20.667 -2.064 15.031 1.00 97.94 122 ASP A C 1
ATOM 969 O O . ASP A 1 122 ? -20.449 -3.251 15.287 1.00 97.94 122 ASP A O 1
ATOM 973 N N . ARG A 1 123 ? -19.804 -1.319 14.333 1.00 98.44 123 ARG A N 1
ATOM 974 C CA . ARG A 1 123 ? -18.561 -1.839 13.760 1.00 98.44 123 ARG A CA 1
ATOM 975 C C . ARG A 1 123 ? -17.505 -0.761 13.607 1.00 98.44 123 ARG A C 1
ATOM 977 O O . ARG A 1 123 ? -17.816 0.382 13.265 1.00 98.44 123 ARG A O 1
ATOM 984 N N . CYS A 1 124 ? -16.253 -1.148 13.784 1.00 98.12 124 CYS A N 1
ATOM 985 C CA . CYS A 1 124 ? -15.117 -0.248 13.647 1.00 98.12 124 CYS A CA 1
ATOM 986 C C . CYS A 1 124 ? -13.982 -0.884 12.846 1.00 98.12 124 CYS A C 1
ATOM 988 O O . CYS A 1 124 ? -13.918 -2.099 12.663 1.00 98.12 124 CYS A O 1
ATOM 990 N N . LEU A 1 125 ? -13.063 -0.042 12.387 1.00 97.56 125 LEU A N 1
ATOM 991 C CA . LEU A 1 125 ? -11.785 -0.454 11.826 1.00 97.56 125 LEU A CA 1
ATOM 992 C C . LEU A 1 125 ? -10.701 -0.229 12.881 1.00 97.56 125 LEU A C 1
ATOM 994 O O . LEU A 1 125 ? -10.600 0.874 13.412 1.00 97.56 125 LEU A O 1
ATOM 998 N N . LEU A 1 126 ? -9.893 -1.252 13.154 1.00 97.62 126 LEU A N 1
ATOM 999 C CA . LEU A 1 126 ? -8.678 -1.145 13.958 1.00 97.62 126 LEU A CA 1
ATOM 1000 C C . LEU A 1 126 ? -7.477 -1.025 13.012 1.00 97.62 126 LEU A C 1
ATOM 1002 O O . LEU A 1 126 ? -7.146 -1.959 12.275 1.00 97.62 126 LEU A O 1
ATOM 1006 N N . TYR A 1 127 ? -6.863 0.152 12.996 1.00 95.94 127 TYR A N 1
ATOM 1007 C CA . TYR A 1 127 ? -5.673 0.481 12.226 1.00 95.94 127 TYR A CA 1
ATOM 1008 C C . TYR A 1 127 ? -4.449 -0.114 12.922 1.00 95.94 127 TYR A C 1
ATOM 1010 O O . TYR A 1 127 ? -4.050 0.349 13.989 1.00 95.94 127 TYR A O 1
ATOM 1018 N N . VAL A 1 128 ? -3.870 -1.159 12.330 1.00 95.81 128 VAL A N 1
ATOM 1019 C CA . VAL A 1 128 ? -2.785 -1.950 12.942 1.00 95.81 128 VAL A CA 1
ATOM 1020 C C . VAL A 1 128 ? -1.462 -1.870 12.184 1.00 95.81 128 VAL A C 1
ATOM 1022 O O . VAL A 1 128 ? -0.426 -2.257 12.718 1.00 95.81 128 VAL A O 1
ATOM 1025 N N . PHE A 1 129 ? -1.470 -1.386 10.941 1.00 94.81 129 PHE A N 1
ATOM 1026 C CA . PHE A 1 129 ? -0.281 -1.384 10.091 1.00 94.81 129 PHE A CA 1
ATOM 1027 C C . PHE A 1 129 ? -0.362 -0.317 8.999 1.00 94.81 129 PHE A C 1
ATOM 1029 O O . PHE A 1 129 ? -1.452 -0.011 8.537 1.00 94.81 129 PHE A O 1
ATOM 1036 N N . ASP A 1 130 ? 0.766 0.225 8.539 1.00 93.00 130 ASP A N 1
ATOM 1037 C CA . ASP A 1 130 ? 0.796 1.313 7.547 1.00 93.00 130 ASP A CA 1
ATOM 1038 C C . ASP A 1 130 ? 1.492 0.941 6.228 1.00 93.00 130 ASP A C 1
ATOM 1040 O O . ASP A 1 130 ? 1.671 1.800 5.365 1.00 93.00 130 ASP A O 1
ATOM 1044 N N . ARG A 1 131 ? 1.898 -0.320 6.035 1.00 93.94 131 ARG A N 1
ATOM 1045 C CA . ARG A 1 131 ? 2.588 -0.763 4.811 1.00 93.94 131 ARG A CA 1
ATOM 1046 C C . ARG A 1 131 ? 1.739 -1.720 3.991 1.00 93.94 131 ARG A C 1
ATOM 1048 O O . ARG A 1 131 ? 0.906 -2.438 4.533 1.00 93.94 131 ARG A O 1
ATOM 1055 N N . CYS A 1 132 ? 1.989 -1.740 2.687 1.00 95.75 132 CYS A N 1
ATOM 1056 C CA . CYS A 1 132 ? 1.330 -2.622 1.728 1.00 95.75 132 CYS A CA 1
ATOM 1057 C C . CYS A 1 132 ? 2.373 -3.370 0.894 1.00 95.75 132 CYS A C 1
ATOM 1059 O O . CYS A 1 132 ? 3.501 -2.903 0.743 1.00 95.75 132 CYS A O 1
ATOM 1061 N N . ALA A 1 133 ? 1.981 -4.499 0.297 1.00 95.69 133 ALA A N 1
ATOM 1062 C CA . ALA A 1 133 ? 2.817 -5.195 -0.683 1.00 95.69 133 ALA A CA 1
ATOM 1063 C C . ALA A 1 133 ? 2.880 -4.417 -2.008 1.00 95.69 133 ALA A C 1
ATOM 1065 O O . ALA A 1 133 ? 3.843 -4.518 -2.764 1.00 95.69 133 ALA A O 1
ATOM 1066 N N . ILE A 1 134 ? 1.844 -3.625 -2.285 1.00 96.44 134 ILE A N 1
ATOM 1067 C CA . ILE A 1 134 ? 1.754 -2.720 -3.427 1.00 96.44 134 ILE A CA 1
ATOM 1068 C C . ILE A 1 134 ? 1.114 -1.421 -2.937 1.00 96.44 134 ILE A C 1
ATOM 1070 O O . ILE A 1 134 ? 0.094 -1.449 -2.248 1.00 96.44 134 ILE A O 1
ATOM 1074 N N . TYR A 1 135 ? 1.686 -0.279 -3.302 1.00 96.88 135 TYR A N 1
ATOM 1075 C CA . TYR A 1 135 ? 1.129 1.036 -2.992 1.00 96.88 135 TYR A CA 1
ATOM 1076 C C . TYR A 1 135 ? 0.242 1.522 -4.136 1.00 96.88 135 TYR A C 1
ATOM 1078 O O . TYR A 1 135 ? 0.668 2.300 -4.995 1.00 96.88 135 TYR A O 1
ATOM 1086 N N . CYS A 1 136 ? -1.009 1.057 -4.124 1.00 97.19 136 CYS A N 1
ATOM 1087 C CA . CYS A 1 136 ? -1.998 1.338 -5.160 1.00 97.19 136 CYS A CA 1
ATOM 1088 C C . CYS A 1 136 ? -2.139 2.843 -5.447 1.00 97.19 136 CYS A C 1
ATOM 1090 O O . CYS A 1 136 ? -2.323 3.638 -4.523 1.00 97.19 136 CYS A O 1
ATOM 1092 N N . ARG A 1 137 ? -2.136 3.234 -6.727 1.00 96.19 137 ARG A N 1
ATOM 1093 C CA . ARG A 1 137 ? -2.293 4.641 -7.169 1.00 96.19 137 ARG A CA 1
ATOM 1094 C C . ARG A 1 137 ? -3.673 5.235 -6.929 1.00 96.19 137 ARG A C 1
ATOM 1096 O O . ARG A 1 137 ? -3.852 6.442 -6.928 1.00 96.19 137 ARG A O 1
ATOM 1103 N N . HIS A 1 138 ? -4.631 4.378 -6.613 1.00 95.31 138 HIS A N 1
ATOM 1104 C CA . HIS A 1 138 ? -5.999 4.733 -6.254 1.00 95.31 138 HIS A CA 1
ATOM 1105 C C . HIS A 1 138 ? -6.289 4.488 -4.758 1.00 95.31 138 HIS A C 1
ATOM 1107 O O . HIS A 1 138 ? -7.437 4.280 -4.370 1.00 95.31 138 HIS A O 1
ATOM 1113 N N . CYS A 1 139 ? -5.259 4.455 -3.901 1.00 95.38 139 CYS A N 1
ATOM 1114 C CA . CYS A 1 139 ? -5.436 4.229 -2.467 1.00 95.38 139 CYS A CA 1
ATOM 1115 C C . CYS A 1 139 ? -6.145 5.417 -1.793 1.00 95.38 139 CYS A C 1
ATOM 1117 O O . CYS A 1 139 ? -5.560 6.485 -1.609 1.00 95.38 139 CYS A O 1
ATOM 1119 N N . ASN A 1 140 ? -7.381 5.199 -1.334 1.00 93.94 140 ASN A N 1
ATOM 1120 C CA . ASN A 1 140 ? -8.162 6.182 -0.567 1.00 93.94 140 ASN A CA 1
ATOM 1121 C C . ASN A 1 140 ? -7.537 6.551 0.794 1.00 93.94 140 ASN A C 1
ATOM 1123 O O . ASN A 1 140 ? -7.904 7.559 1.388 1.00 93.94 140 ASN A O 1
ATOM 1127 N N . ARG A 1 141 ? -6.574 5.756 1.278 1.00 93.12 141 ARG A N 1
ATOM 1128 C CA . ARG A 1 141 ? -5.844 5.967 2.535 1.00 93.12 141 ARG A CA 1
ATOM 1129 C C . ARG A 1 141 ? -4.388 6.373 2.335 1.00 93.12 141 ARG A C 1
ATOM 1131 O O . ARG A 1 141 ? -3.608 6.299 3.284 1.00 93.12 141 ARG A O 1
ATOM 1138 N N . ARG A 1 142 ? -4.009 6.868 1.148 1.00 91.94 142 ARG A N 1
ATOM 1139 C CA . ARG A 1 142 ? -2.627 7.308 0.859 1.00 91.94 142 ARG A CA 1
ATOM 1140 C C . ARG A 1 142 ? -2.064 8.320 1.870 1.00 91.94 142 ARG A C 1
ATOM 1142 O O . ARG A 1 142 ? -0.857 8.440 1.994 1.00 91.94 142 ARG A O 1
ATOM 1149 N N . ARG A 1 143 ? -2.933 9.041 2.594 1.00 90.44 143 ARG A N 1
ATOM 1150 C CA . ARG A 1 143 ? -2.555 10.020 3.627 1.00 90.44 143 ARG A CA 1
ATOM 1151 C C . ARG A 1 143 ? -1.981 9.391 4.911 1.00 90.44 143 ARG A C 1
ATOM 1153 O O . ARG A 1 143 ? -1.258 10.074 5.624 1.00 90.44 143 ARG A O 1
ATOM 1160 N N . VAL A 1 144 ? -2.354 8.146 5.231 1.00 89.75 144 VAL A N 1
ATOM 1161 C CA . VAL A 1 144 ? -1.927 7.423 6.453 1.00 89.75 144 VAL A CA 1
ATOM 1162 C C . VAL A 1 144 ? -1.081 6.190 6.138 1.00 89.75 144 VAL A C 1
ATOM 1164 O O . VAL A 1 144 ? -0.243 5.804 6.945 1.00 89.75 144 VAL A O 1
ATOM 1167 N N . VAL A 1 145 ? -1.258 5.591 4.956 1.00 92.06 145 VAL A N 1
ATOM 1168 C CA . VAL A 1 145 ? -0.504 4.420 4.492 1.00 92.06 145 VAL A CA 1
ATOM 1169 C C . VAL A 1 145 ? 0.769 4.855 3.766 1.00 92.06 145 VAL A C 1
ATOM 1171 O O . VAL A 1 145 ? 0.727 5.684 2.862 1.00 92.06 145 VAL A O 1
ATOM 1174 N N . GLY A 1 146 ? 1.898 4.233 4.100 1.00 88.19 146 GLY A N 1
ATOM 1175 C CA . GLY A 1 146 ? 3.191 4.447 3.446 1.00 88.19 146 GLY A CA 1
ATOM 1176 C C . GLY A 1 146 ? 4.038 5.566 4.047 1.00 88.19 146 GLY A C 1
ATOM 1177 O O . GLY A 1 146 ? 5.082 5.889 3.478 1.00 88.19 146 GLY A O 1
ATOM 1178 N N . GLY A 1 147 ? 3.627 6.120 5.190 1.00 84.56 147 GLY A N 1
ATOM 1179 C CA . GLY A 1 147 ? 4.372 7.145 5.926 1.00 84.56 147 GLY A CA 1
ATOM 1180 C C . GLY A 1 147 ? 5.548 6.620 6.759 1.00 84.56 147 GLY A C 1
ATOM 1181 O O . GLY A 1 147 ? 6.254 7.426 7.351 1.00 84.56 147 GLY A O 1
ATOM 1182 N N . ASP A 1 148 ? 5.764 5.298 6.816 1.00 80.56 148 ASP A N 1
ATOM 1183 C CA . ASP A 1 148 ? 6.732 4.648 7.719 1.00 80.56 148 ASP A CA 1
ATOM 1184 C C . ASP A 1 148 ? 6.489 4.983 9.200 1.00 80.56 148 ASP A C 1
ATOM 1186 O O . ASP A 1 148 ? 7.413 5.052 10.011 1.00 80.56 148 ASP A O 1
ATOM 1190 N N . SER A 1 149 ? 5.220 5.154 9.553 1.00 85.25 149 SER A N 1
ATOM 1191 C CA . SER A 1 149 ? 4.750 5.447 10.900 1.00 85.25 149 SER A CA 1
ATOM 1192 C C . SER A 1 149 ? 3.619 4.483 11.271 1.00 85.25 149 SER A C 1
ATOM 1194 O O . SER A 1 149 ? 2.473 4.917 11.443 1.00 85.25 149 SER A O 1
ATOM 1196 N N . PRO A 1 150 ? 3.902 3.170 11.385 1.00 89.00 150 PRO A N 1
ATOM 1197 C CA . PRO A 1 150 ? 2.911 2.215 11.855 1.00 89.00 150 PRO A CA 1
ATOM 1198 C C . PRO A 1 150 ? 2.435 2.601 13.263 1.00 89.00 150 PRO A C 1
ATOM 1200 O O . PRO A 1 150 ? 3.212 3.162 14.045 1.00 89.00 150 PRO A O 1
ATOM 1203 N N . PRO A 1 151 ? 1.174 2.295 13.609 1.00 91.50 151 PRO A N 1
ATOM 1204 C CA . PRO A 1 151 ? 0.656 2.590 14.935 1.00 91.50 151 PRO A CA 1
ATOM 1205 C C . PRO A 1 151 ? 1.507 1.852 15.979 1.00 91.50 151 PRO A C 1
ATOM 1207 O O . PRO A 1 151 ? 1.756 0.649 15.832 1.00 91.50 151 PRO A O 1
ATOM 1210 N N . PRO A 1 152 ? 1.995 2.540 17.027 1.00 94.19 152 PRO A N 1
ATOM 1211 C CA . PRO A 1 152 ? 2.755 1.880 18.074 1.00 94.19 152 PRO A CA 1
ATOM 1212 C C . PRO A 1 152 ? 1.861 0.886 18.815 1.00 94.19 152 PRO A C 1
ATOM 1214 O O . PRO A 1 152 ? 0.639 1.040 18.865 1.00 94.19 152 PRO A O 1
ATOM 1217 N N . ARG A 1 153 ? 2.476 -0.109 19.461 1.00 94.06 153 ARG A N 1
ATOM 1218 C CA . ARG A 1 153 ? 1.734 -1.129 20.212 1.00 94.06 153 ARG A CA 1
ATOM 1219 C C . ARG A 1 153 ? 0.774 -0.519 21.240 1.00 94.06 153 ARG A C 1
ATOM 1221 O O . ARG A 1 153 ? -0.360 -0.963 21.326 1.00 94.06 153 ARG A O 1
ATOM 1228 N N . SER A 1 154 ? 1.191 0.550 21.919 1.00 96.62 154 SER A N 1
ATOM 1229 C CA . SER A 1 154 ? 0.352 1.279 22.875 1.00 96.62 154 SER A CA 1
ATOM 1230 C C . SER A 1 154 ? -0.921 1.862 22.256 1.00 96.62 154 SER A C 1
ATOM 1232 O O . SER A 1 154 ? -1.964 1.835 22.895 1.00 96.62 154 SER A O 1
ATOM 1234 N N . ALA A 1 155 ? -0.864 2.354 21.014 1.00 96.12 155 ALA A N 1
ATOM 1235 C CA . ALA A 1 155 ? -2.047 2.851 20.313 1.00 96.12 155 ALA A CA 1
ATOM 1236 C C . ALA A 1 155 ? -2.995 1.704 19.946 1.00 96.12 155 ALA A C 1
ATOM 1238 O O . ALA A 1 155 ? -4.210 1.860 20.013 1.00 96.12 155 ALA A O 1
ATOM 1239 N N . ILE A 1 156 ? -2.456 0.540 19.572 1.00 96.81 156 ILE A N 1
ATOM 1240 C CA . ILE A 1 156 ? -3.263 -0.656 19.298 1.00 96.81 156 ILE A CA 1
ATOM 1241 C C . ILE A 1 156 ? -3.941 -1.141 20.584 1.00 96.81 156 ILE A C 1
ATOM 1243 O O . ILE A 1 156 ? -5.138 -1.412 20.559 1.00 96.81 156 ILE A O 1
ATOM 1247 N N . ASP A 1 157 ? -3.207 -1.207 21.697 1.00 97.75 157 ASP A N 1
ATOM 1248 C CA . ASP A 1 157 ? -3.752 -1.611 22.998 1.00 97.75 157 ASP A CA 1
ATOM 1249 C C . ASP A 1 157 ? -4.871 -0.645 23.448 1.00 97.75 157 ASP A C 1
ATOM 1251 O O . ASP A 1 157 ? -5.953 -1.096 23.814 1.00 97.75 157 ASP A O 1
ATOM 1255 N N . GLU A 1 158 ? -4.686 0.672 23.287 1.00 98.12 158 GLU A N 1
ATOM 1256 C CA . GLU A 1 158 ? -5.739 1.676 23.532 1.00 98.12 158 GLU A CA 1
ATOM 1257 C C . GLU A 1 158 ? -6.979 1.458 22.640 1.00 98.12 158 GLU A C 1
ATOM 1259 O O . GLU A 1 158 ? -8.121 1.608 23.084 1.00 98.12 158 GLU A O 1
ATOM 1264 N N . GLY A 1 159 ? -6.769 1.070 21.379 1.00 98.00 159 GLY A N 1
ATOM 1265 C CA . GLY A 1 159 ? -7.841 0.713 20.452 1.00 98.00 159 GLY A CA 1
ATOM 1266 C C . GLY A 1 159 ? -8.623 -0.522 20.894 1.00 98.00 159 GLY A C 1
ATOM 1267 O O . GLY A 1 159 ? -9.854 -0.530 20.843 1.00 98.00 159 GLY A O 1
ATOM 1268 N N . ILE A 1 160 ? -7.923 -1.548 21.379 1.00 98.31 160 ILE A N 1
ATOM 1269 C CA . ILE A 1 160 ? -8.533 -2.760 21.939 1.00 98.31 160 ILE A CA 1
ATOM 1270 C C . ILE A 1 160 ? -9.344 -2.412 23.192 1.00 98.31 160 ILE A C 1
ATOM 1272 O O . ILE A 1 160 ? -10.492 -2.847 23.306 1.00 98.31 160 ILE A O 1
ATOM 1276 N N . ASP A 1 161 ? -8.806 -1.577 24.083 1.00 98.50 161 ASP A N 1
ATOM 1277 C CA . ASP A 1 161 ? -9.509 -1.114 25.283 1.00 98.50 161 ASP A CA 1
ATOM 1278 C C . ASP A 1 161 ? -10.780 -0.334 24.928 1.00 98.50 161 ASP A C 1
ATOM 1280 O O . ASP A 1 161 ? -11.838 -0.549 25.527 1.00 98.50 161 ASP A O 1
ATOM 1284 N N . TYR A 1 162 ? -10.707 0.547 23.922 1.00 98.44 162 TYR A N 1
ATOM 1285 C CA . TYR A 1 162 ? -11.866 1.264 23.391 1.00 98.44 162 TYR A CA 1
ATOM 1286 C C . TYR A 1 162 ? -12.949 0.309 22.869 1.00 98.44 162 TYR A C 1
ATOM 1288 O O . TYR A 1 162 ? -14.136 0.500 23.154 1.00 98.44 162 TYR A O 1
ATOM 1296 N N . ILE A 1 163 ? -12.556 -0.727 22.127 1.00 98.44 163 ILE A N 1
ATOM 1297 C CA . ILE A 1 163 ? -13.487 -1.730 21.601 1.00 98.44 163 ILE A CA 1
ATOM 1298 C C . ILE A 1 163 ? -14.134 -2.508 22.753 1.00 98.44 163 ILE A C 1
ATOM 1300 O O . ILE A 1 163 ? -15.359 -2.616 22.806 1.00 98.44 163 ILE A O 1
ATOM 1304 N N . ALA A 1 164 ? -13.338 -2.977 23.718 1.00 98.38 164 ALA A N 1
ATOM 1305 C CA . ALA A 1 164 ? -13.809 -3.760 24.859 1.00 98.38 164 ALA A CA 1
ATOM 1306 C C . ALA A 1 164 ? -14.835 -3.002 25.719 1.00 98.38 164 ALA A C 1
ATOM 1308 O O . ALA A 1 164 ? -15.822 -3.580 26.175 1.00 98.38 164 ALA A O 1
ATOM 1309 N N . ARG A 1 165 ? -14.643 -1.690 25.905 1.00 98.19 165 ARG A N 1
ATOM 1310 C CA . ARG A 1 165 ? -15.565 -0.828 26.666 1.00 98.19 165 ARG A CA 1
ATOM 1311 C C . ARG A 1 165 ? -16.756 -0.304 25.856 1.00 98.19 165 ARG A C 1
ATOM 1313 O O . ARG A 1 165 ? -17.535 0.485 26.392 1.00 98.19 165 ARG A O 1
ATOM 1320 N N . THR A 1 166 ? -16.908 -0.708 24.592 1.00 98.25 166 THR A N 1
ATOM 1321 C CA . THR A 1 166 ? -17.989 -0.257 23.700 1.00 98.25 166 THR A CA 1
ATOM 1322 C C . THR A 1 166 ? -18.850 -1.449 23.253 1.00 98.25 166 THR A C 1
ATOM 1324 O O . THR A 1 166 ? -18.714 -1.920 22.125 1.00 98.25 166 THR A O 1
ATOM 1327 N N . PRO A 1 167 ? -19.809 -1.921 24.083 1.00 97.50 167 PRO A N 1
ATOM 1328 C CA . PRO A 1 167 ? -20.523 -3.192 23.874 1.00 97.50 167 PRO A CA 1
ATOM 1329 C C . PRO A 1 167 ? -21.364 -3.279 22.595 1.00 97.50 167 PRO A C 1
ATOM 1331 O O . PRO A 1 167 ? -21.838 -4.349 22.230 1.00 97.50 167 PRO A O 1
ATOM 1334 N N . ARG A 1 168 ? -21.608 -2.141 21.935 1.00 97.94 168 ARG A N 1
ATOM 1335 C CA . ARG A 1 168 ? -22.337 -2.082 20.663 1.00 97.94 168 ARG A CA 1
ATOM 1336 C C . ARG A 1 168 ? -21.495 -2.558 19.480 1.00 97.94 168 ARG A C 1
ATOM 1338 O O . ARG A 1 168 ? -22.079 -2.932 18.467 1.00 97.94 168 ARG A O 1
ATOM 1345 N N . ILE A 1 169 ? -20.164 -2.529 19.593 1.00 98.50 169 ILE A N 1
ATOM 1346 C CA . ILE A 1 169 ? -19.259 -3.012 18.549 1.00 98.50 169 ILE A CA 1
ATOM 1347 C C . ILE A 1 169 ? -19.315 -4.538 18.531 1.00 98.50 169 ILE A C 1
ATOM 1349 O O . ILE A 1 169 ? -18.952 -5.201 19.498 1.00 98.50 169 ILE A O 1
ATOM 1353 N N . ARG A 1 170 ? -19.770 -5.088 17.408 1.00 98.06 170 ARG A N 1
ATOM 1354 C CA . ARG A 1 170 ? -19.887 -6.534 17.151 1.00 98.06 170 ARG A CA 1
ATOM 1355 C C . ARG A 1 170 ? -19.006 -7.012 16.000 1.00 98.06 170 ARG A C 1
ATOM 1357 O O . ARG A 1 170 ? -18.898 -8.214 15.787 1.00 98.06 170 ARG A O 1
ATOM 1364 N N . ASP A 1 171 ? -18.423 -6.085 15.246 1.00 98.56 171 ASP A N 1
ATOM 1365 C CA . ASP A 1 171 ? -17.569 -6.351 14.090 1.00 98.56 171 ASP A CA 1
ATOM 1366 C C . ASP A 1 171 ? -16.359 -5.404 14.120 1.00 98.56 171 ASP A C 1
ATOM 1368 O O . ASP A 1 171 ? -16.498 -4.189 14.291 1.00 98.56 171 ASP A O 1
ATOM 1372 N N . VAL A 1 172 ? -15.165 -5.984 14.005 1.00 98.38 172 VAL A N 1
ATOM 1373 C CA . VAL A 1 172 ? -13.885 -5.278 14.054 1.00 98.38 172 VAL A CA 1
ATOM 1374 C C . VAL A 1 172 ? -13.076 -5.665 12.824 1.00 98.38 172 VAL A C 1
ATOM 1376 O O . VAL A 1 172 ? -12.594 -6.793 12.708 1.00 98.38 172 VAL A O 1
ATOM 1379 N N . LEU A 1 173 ? -12.876 -4.703 11.926 1.00 98.06 173 LEU A N 1
ATOM 1380 C CA . LEU A 1 173 ? -12.031 -4.871 10.752 1.00 98.06 173 LEU A CA 1
ATOM 1381 C C . LEU A 1 173 ? -10.583 -4.514 11.094 1.00 98.06 173 LEU A C 1
ATOM 1383 O O . LEU A 1 173 ? -10.260 -3.342 11.285 1.00 98.06 173 LEU A O 1
ATOM 1387 N N . LEU A 1 174 ? -9.694 -5.505 11.114 1.00 97.06 174 LEU A N 1
ATOM 1388 C CA . LEU A 1 174 ? -8.253 -5.253 11.148 1.00 97.06 174 LEU A CA 1
ATOM 1389 C C . LEU A 1 174 ? -7.811 -4.722 9.784 1.00 97.06 174 LEU A C 1
ATOM 1391 O O . LEU A 1 174 ? -8.056 -5.358 8.761 1.00 97.06 174 LEU A O 1
ATOM 1395 N N . SER A 1 175 ? -7.179 -3.554 9.757 1.00 94.62 175 SER A N 1
ATOM 1396 C CA . SER A 1 175 ? -6.800 -2.898 8.504 1.00 94.62 175 SER A CA 1
ATOM 1397 C C . SER A 1 175 ? -5.577 -2.005 8.692 1.00 94.62 175 SER A C 1
ATOM 1399 O O . SER A 1 175 ? -5.057 -1.818 9.788 1.00 94.62 175 SER A O 1
ATOM 1401 N N . GLY A 1 176 ? -5.152 -1.385 7.602 1.00 89.88 176 GLY A N 1
ATOM 1402 C CA . GLY A 1 176 ? -4.486 -0.097 7.614 1.00 89.88 176 GLY A CA 1
ATOM 1403 C C . GLY A 1 176 ? -3.940 0.173 6.230 1.00 89.88 176 GLY A C 1
ATOM 1404 O O . GLY A 1 176 ? -4.708 0.577 5.357 1.00 89.88 176 GLY A O 1
ATOM 1405 N N . GLY A 1 177 ? -2.669 -0.159 6.024 1.00 93.56 177 GLY A N 1
ATOM 1406 C CA . GLY A 1 177 ? -2.223 -0.734 4.763 1.00 93.56 177 GLY A CA 1
ATOM 1407 C C . GLY A 1 177 ? -2.758 -2.164 4.620 1.00 93.56 177 GLY A C 1
ATOM 1408 O O . GLY A 1 177 ? -3.964 -2.396 4.711 1.00 93.56 177 GLY A O 1
ATOM 1409 N N . ASP A 1 178 ? -1.860 -3.129 4.456 1.00 95.06 178 ASP A N 1
ATOM 1410 C CA . ASP A 1 178 ? -2.194 -4.550 4.379 1.00 95.06 178 ASP A CA 1
ATOM 1411 C C . ASP A 1 178 ? -1.841 -5.268 5.700 1.00 95.06 178 ASP A C 1
ATOM 1413 O O . ASP A 1 178 ? -0.658 -5.481 5.987 1.00 95.06 178 ASP A O 1
ATOM 1417 N N . PRO A 1 179 ? -2.834 -5.652 6.526 1.00 94.81 179 PRO A N 1
ATOM 1418 C CA . PRO A 1 179 ? -2.586 -6.285 7.820 1.00 94.81 179 PRO A CA 1
ATOM 1419 C C . PRO A 1 179 ? -1.964 -7.683 7.699 1.00 94.81 179 PRO A C 1
ATOM 1421 O O . PRO A 1 179 ? -1.360 -8.154 8.661 1.00 94.81 179 PRO A O 1
ATOM 1424 N N . LEU A 1 180 ? -2.052 -8.346 6.539 1.00 95.38 180 LEU A N 1
ATOM 1425 C CA . LEU A 1 180 ? -1.458 -9.673 6.338 1.00 95.38 180 LEU A CA 1
ATOM 1426 C C . LEU A 1 180 ? 0.071 -9.632 6.213 1.00 95.38 180 LEU A C 1
ATOM 1428 O O . LEU A 1 180 ? 0.716 -10.679 6.184 1.00 95.38 180 LEU A O 1
ATOM 1432 N N . LEU A 1 181 ? 0.660 -8.436 6.173 1.00 93.25 181 LEU A N 1
ATOM 1433 C CA . LEU A 1 181 ? 2.107 -8.246 6.235 1.00 93.25 181 LEU A CA 1
ATOM 1434 C C . LEU A 1 181 ? 2.666 -8.210 7.662 1.00 93.25 181 LEU A C 1
ATOM 1436 O O . LEU A 1 181 ? 3.888 -8.160 7.835 1.00 93.25 181 LEU A O 1
ATOM 1440 N N . LEU A 1 182 ? 1.802 -8.220 8.681 1.00 91.06 182 LEU A N 1
ATOM 1441 C CA . LEU A 1 182 ? 2.234 -8.313 10.069 1.00 91.06 182 LEU A CA 1
ATOM 1442 C C . LEU A 1 182 ? 2.949 -9.644 10.342 1.00 91.06 182 LEU A C 1
ATOM 1444 O O . LEU A 1 182 ? 2.694 -10.678 9.726 1.00 91.06 182 LEU A O 1
ATOM 1448 N N . SER A 1 183 ? 3.880 -9.604 11.293 1.00 87.88 183 SER A N 1
ATOM 1449 C CA . SER A 1 183 ? 4.555 -10.803 11.784 1.00 87.88 183 SER A CA 1
ATOM 1450 C C . SER A 1 183 ? 3.561 -11.718 12.505 1.00 87.88 183 SER A C 1
ATOM 1452 O O . SER A 1 183 ? 2.776 -11.259 13.326 1.00 87.88 183 SER A O 1
ATOM 1454 N N . ASN A 1 184 ? 3.664 -13.028 12.264 1.00 86.62 184 ASN A N 1
ATOM 1455 C CA . ASN A 1 184 ? 2.963 -14.055 13.052 1.00 86.62 184 ASN A CA 1
ATOM 1456 C C . ASN A 1 184 ? 3.634 -14.331 14.413 1.00 86.62 184 ASN A C 1
ATOM 1458 O O . ASN A 1 184 ? 3.214 -15.233 15.135 1.00 86.62 184 ASN A O 1
ATOM 1462 N N . ARG A 1 185 ? 4.738 -13.641 14.703 1.00 69.00 185 ARG A N 1
ATOM 1463 C CA . ARG A 1 185 ? 5.501 -13.705 15.952 1.00 69.00 185 ARG A CA 1
ATOM 1464 C C . ARG A 1 185 ? 5.411 -12.379 16.674 1.00 69.00 185 ARG A C 1
ATOM 1466 O O . ARG A 1 185 ? 5.534 -11.364 15.945 1.00 69.00 185 ARG A O 1
#

Radius of gyration: 18.59 Å; chains: 1; bounding box: 46×43×51 Å

Sequence (185 aa):
MSAPRPVVLGNSSVRKGDVDAATWNDWRWQLRNMLTRSSDFEALVELSDDERAGLAAAPELFRVGATPYYANLMDPKHDSCPIRRQAIPSARELEVRDEELRDPLGEELHNPVSSVFHKYPDRCLLYVFDRCAIYCRHCNRRRVVGGDSPPPRSAIDEGIDYIARTPRIRDVLLSGGDPLLLSNR

Secondary structure (DSSP, 8-state):
-PPPPP----S---SGGGS-HHHHT-HHHHHHT-B-SHHHHHTTS---HHHHHHHHHGGGTS---B-HHHHTTS-SS-TT-TTHHHHS--GGGG---TT--SSTT--GGG-SBTTEEEEETTEEEEEEE---SB--TT-TTTTTTTSS-PPPHHHHHHHHHHHHT-TT--EEEEEES-GGGS---

pLDDT: mean 90.92, std 14.38, range [27.19, 98.56]

Foldseek 3Di:
DDDPDPPPPPPQDLAPVRDDPVLVPPVVSQQSLWDFAPVNLLSAADDDPFLNLQRVPDVVPFGATAGSVLSNVADRYDPVGPSCLFGGGGNVLVDDDPPDDPQPPCQVVQPPAPQWRDPDQAAIEGQAFQEANGDTPPDSQRNRHHPPCGPDPVSSVVVVVVQVVRVSHPYYHYCHHHPVPDDPD